Protein AF-A0A662UGG5-F1 (afdb_monomer_lite)

Foldseek 3Di:
DVLVVLLVLLVDLVCLVDLVSLLVSLVVCLPPLVSLLVSLLSQLVSCLVPVPLVSNLSSLVSSCVRRVLSSLVSLQVCCAPPDPSSNVSSLVSCVVNVCLLVSLLSCFVVVPDGDLVSLLSSLPPDAQVSLLVLLVSNVPDPDGQLSNLLSSLLSQLDPPYDLSSNQSNLVSVLVCVVVVSAALVSLVVSCVRKPKDWDFDDDPNHTDAIWIAIPNRTRDPHDRVSSVSNVVSCVVSVVDDD

Radius of gyration: 22.55 Å; chains: 1; bounding box: 62×26×70 Å

Secondary structure (DSSP, 8-state):
--HHHHHHHTSSGGGTT-HHHHHHHHHHHTT-HHHHHHHHHHHHHHHHHH--HHHHHHHHHHHHHH-HHHHHHHHHHHHHHS-HHHHHHHHHHHHHTT-HHHHHHHHHHTT----HHHHHHHHTT--HHHHHHHHHHHTT-SS--HHHHHHHHHHHHSSS--HHHHHHHHHHHHHHHHTTSS-HHHHHHHHHSS-EEEEEEEETTEEEEEEEEETTEEESS--HHHHHHHHHHHHHTTSS--

Structure (mmCIF, N/CA/C/O backbone):
data_AF-A0A662UGG5-F1
#
_entry.id   AF-A0A662UGG5-F1
#
loop_
_atom_site.group_PDB
_atom_site.id
_atom_site.type_symbol
_atom_site.label_atom_id
_atom_site.label_alt_id
_atom_site.label_comp_id
_atom_site.label_asym_id
_atom_site.label_entity_id
_atom_site.label_seq_id
_atom_site.pdbx_PDB_ins_code
_atom_site.Cartn_x
_atom_site.Cartn_y
_atom_site.Cartn_z
_atom_site.occupancy
_atom_site.B_iso_or_equiv
_atom_site.auth_seq_id
_atom_site.auth_comp_id
_atom_site.auth_asym_id
_atom_site.auth_atom_id
_atom_site.pdbx_PDB_model_num
ATOM 1 N N . MET A 1 1 ? 36.504 9.482 -24.172 1.00 34.81 1 MET A N 1
ATOM 2 C CA . MET A 1 1 ? 35.482 9.896 -25.166 1.00 34.81 1 MET A CA 1
ATOM 3 C C . MET A 1 1 ? 34.499 8.771 -25.568 1.00 34.81 1 MET A C 1
ATOM 5 O O . MET A 1 1 ? 33.686 8.990 -26.453 1.00 34.81 1 MET A O 1
ATOM 9 N N . LEU A 1 2 ? 34.493 7.604 -24.893 1.00 37.25 2 LEU A N 1
ATOM 10 C CA . LEU A 1 2 ? 33.540 6.500 -25.143 1.00 37.25 2 LEU A CA 1
ATOM 11 C C . LEU A 1 2 ? 32.211 6.604 -24.356 1.00 37.25 2 LEU A C 1
ATOM 13 O O . LEU A 1 2 ? 31.198 6.076 -24.805 1.00 37.25 2 LEU A O 1
ATOM 17 N N . ASN A 1 3 ? 32.174 7.344 -23.240 1.00 41.78 3 ASN A N 1
ATOM 18 C CA . ASN A 1 3 ? 30.971 7.460 -22.394 1.00 41.78 3 ASN A CA 1
ATOM 19 C C . ASN A 1 3 ? 29.868 8.361 -22.987 1.00 41.78 3 ASN A C 1
ATOM 21 O O . ASN A 1 3 ? 28.691 8.177 -22.695 1.00 41.78 3 ASN A O 1
ATOM 25 N N . LEU A 1 4 ? 30.216 9.304 -23.871 1.00 32.22 4 LEU A N 1
ATOM 26 C CA . LEU A 1 4 ? 29.254 10.241 -24.475 1.00 32.22 4 LEU A CA 1
ATOM 27 C C . LEU A 1 4 ? 28.448 9.638 -25.641 1.00 32.22 4 LEU A C 1
ATOM 29 O O . LEU A 1 4 ? 27.327 10.070 -25.898 1.00 32.22 4 LEU A O 1
ATOM 33 N N . PHE A 1 5 ? 28.983 8.623 -26.330 1.00 39.69 5 PHE A N 1
ATOM 34 C CA . PHE A 1 5 ? 28.268 7.925 -27.409 1.00 39.69 5 PHE A CA 1
ATOM 35 C C . PHE A 1 5 ? 27.359 6.800 -26.890 1.00 39.69 5 PHE A C 1
ATOM 37 O O . PHE A 1 5 ? 26.338 6.510 -27.511 1.00 39.69 5 PHE A O 1
ATOM 44 N N . MET A 1 6 ? 27.691 6.191 -25.746 1.00 45.47 6 MET A N 1
ATOM 45 C CA . MET A 1 6 ? 26.873 5.153 -25.102 1.00 45.47 6 MET A CA 1
ATOM 46 C C . MET A 1 6 ? 25.606 5.738 -24.455 1.00 45.47 6 MET A C 1
ATOM 48 O O . MET A 1 6 ? 24.532 5.165 -24.615 1.00 45.47 6 MET A O 1
ATOM 52 N N . SER A 1 7 ? 25.680 6.922 -23.827 1.00 48.59 7 SER A N 1
ATOM 53 C CA . SER A 1 7 ? 24.496 7.556 -23.219 1.00 48.59 7 SER A CA 1
ATOM 54 C C . SER A 1 7 ? 23.423 7.925 -24.252 1.00 48.59 7 SER A C 1
ATOM 56 O O . SER A 1 7 ? 22.236 7.743 -23.992 1.00 48.59 7 SER A O 1
ATOM 58 N N . ARG A 1 8 ? 23.815 8.344 -25.468 1.00 54.31 8 ARG A N 1
ATOM 59 C CA . ARG A 1 8 ? 22.879 8.584 -26.586 1.00 54.31 8 ARG A CA 1
ATOM 60 C C . ARG A 1 8 ? 22.190 7.305 -27.067 1.00 54.31 8 ARG A C 1
ATOM 62 O O . ARG A 1 8 ? 21.033 7.364 -27.474 1.00 54.31 8 ARG A O 1
ATOM 69 N N . LYS A 1 9 ? 22.862 6.149 -26.988 1.00 61.31 9 LYS A N 1
ATOM 70 C CA . LYS A 1 9 ? 22.275 4.857 -27.378 1.00 61.31 9 LYS A CA 1
ATOM 71 C C . LYS A 1 9 ? 21.169 4.406 -26.441 1.00 61.31 9 LYS A C 1
ATOM 73 O O . LYS A 1 9 ? 20.319 3.665 -26.903 1.00 61.31 9 LYS A O 1
ATOM 78 N N . CYS A 1 10 ? 21.141 4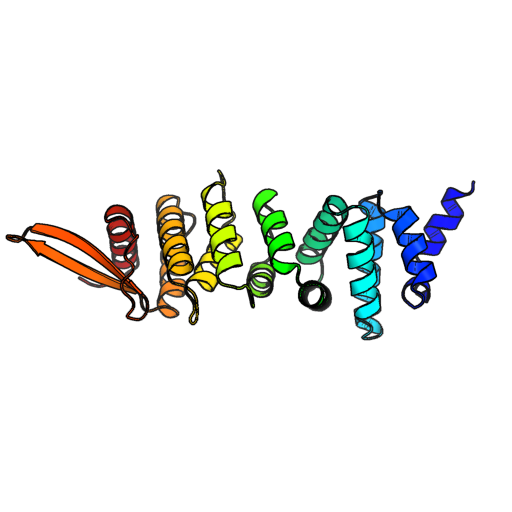.891 -25.196 1.00 69.62 10 CYS A N 1
ATOM 79 C CA . CYS A 1 10 ? 20.094 4.576 -24.220 1.00 69.62 10 CYS A CA 1
ATOM 80 C C . CYS A 1 10 ? 18.905 5.555 -24.225 1.00 69.62 10 CYS A C 1
ATOM 82 O O . CYS A 1 10 ? 18.066 5.573 -23.321 1.00 69.62 10 CYS A O 1
ATOM 84 N N . VAL A 1 11 ? 18.831 6.391 -25.267 1.00 66.88 11 VAL A N 1
ATOM 85 C CA . VAL A 1 11 ? 17.804 7.424 -25.458 1.00 66.88 11 VAL A CA 1
ATOM 86 C C . VAL A 1 11 ? 16.863 7.125 -26.628 1.00 66.88 11 VAL A C 1
ATOM 88 O O . VAL A 1 11 ? 15.768 7.681 -26.674 1.00 66.88 11 VAL A O 1
ATOM 91 N N . SER A 1 12 ? 17.254 6.249 -27.552 1.00 72.50 12 SER A N 1
ATOM 92 C CA . SER A 1 12 ? 16.487 5.958 -28.762 1.00 72.50 12 SER A CA 1
ATOM 93 C C . SER A 1 12 ? 15.312 5.000 -28.512 1.00 72.50 12 SER A C 1
ATOM 95 O O . SER A 1 12 ? 15.384 4.097 -27.685 1.00 72.50 12 SER A O 1
ATOM 97 N N . GLY A 1 13 ? 14.199 5.187 -29.227 1.00 66.62 13 GLY A N 1
ATOM 98 C CA . GLY A 1 13 ? 13.003 4.349 -29.066 1.00 66.62 13 GLY A CA 1
ATOM 99 C C . GLY A 1 13 ? 13.219 2.879 -29.454 1.00 66.62 13 GLY A C 1
ATOM 100 O O . GLY A 1 13 ? 12.574 2.003 -28.886 1.00 66.62 13 GLY A O 1
ATOM 101 N N . ASP A 1 14 ? 14.169 2.605 -30.354 1.00 77.88 14 ASP A N 1
ATOM 102 C CA . ASP A 1 14 ? 14.503 1.260 -30.852 1.00 77.88 14 ASP A CA 1
ATOM 103 C C . ASP A 1 14 ? 15.142 0.338 -29.797 1.00 77.88 14 ASP A C 1
ATOM 105 O O . ASP A 1 14 ? 15.232 -0.874 -30.000 1.00 77.88 14 ASP A O 1
ATOM 109 N N . ILE A 1 15 ? 15.572 0.886 -28.657 1.00 85.00 15 ILE A N 1
ATOM 110 C CA . ILE A 1 15 ? 16.057 0.094 -27.519 1.00 85.00 15 ILE A CA 1
ATOM 111 C C . ILE A 1 15 ? 14.927 -0.765 -26.963 1.00 85.00 15 ILE A C 1
ATOM 113 O O . ILE A 1 15 ? 15.135 -1.924 -26.630 1.00 85.00 15 ILE A O 1
ATOM 117 N N . PHE A 1 16 ? 13.723 -0.203 -26.845 1.00 84.94 16 PHE A N 1
ATOM 118 C CA . PHE A 1 16 ? 12.608 -0.881 -26.187 1.00 84.94 16 PHE A CA 1
ATOM 119 C C . PHE A 1 16 ? 11.993 -1.978 -27.061 1.00 84.94 16 PHE A C 1
ATOM 121 O O . PHE A 1 16 ? 11.246 -2.807 -26.548 1.00 84.94 16 PHE A O 1
ATOM 128 N N . SER A 1 17 ? 12.329 -2.021 -28.352 1.00 83.38 17 SER A N 1
ATOM 129 C CA . SER A 1 17 ? 11.971 -3.111 -29.266 1.00 83.38 17 SER A CA 1
ATOM 130 C C . SER A 1 17 ? 12.968 -4.277 -29.279 1.00 83.38 17 SER A C 1
ATOM 132 O O . SER A 1 17 ? 12.676 -5.298 -29.891 1.00 83.38 17 SER A O 1
ATOM 134 N N . ASP A 1 18 ? 14.129 -4.155 -28.626 1.00 87.56 18 ASP A N 1
ATOM 135 C CA . ASP A 1 18 ? 15.191 -5.170 -28.636 1.00 87.56 18 ASP A CA 1
ATOM 136 C C . ASP A 1 18 ? 15.719 -5.411 -27.214 1.00 87.56 18 ASP A C 1
ATOM 138 O O . ASP A 1 18 ? 16.402 -4.571 -26.624 1.00 87.56 18 ASP A O 1
ATOM 142 N N . LEU A 1 19 ? 15.434 -6.595 -26.664 1.00 84.06 19 LEU A N 1
ATOM 143 C CA . LEU A 1 19 ? 15.809 -6.952 -25.293 1.00 84.06 19 LEU A CA 1
ATOM 144 C C . LEU A 1 19 ? 17.326 -6.955 -25.060 1.00 84.06 19 LEU A C 1
ATOM 146 O O . LEU A 1 19 ? 17.771 -6.613 -23.964 1.00 84.06 19 LEU A O 1
ATOM 150 N N . ASN A 1 20 ? 18.135 -7.264 -26.077 1.00 86.44 20 ASN A N 1
ATOM 151 C CA . ASN A 1 20 ? 19.592 -7.234 -25.951 1.00 86.44 20 ASN A CA 1
ATOM 152 C C . ASN A 1 20 ? 20.106 -5.795 -25.852 1.00 86.44 20 ASN A C 1
ATOM 154 O O . ASN A 1 20 ? 21.018 -5.512 -25.068 1.00 86.44 20 ASN A O 1
ATOM 158 N N . LYS A 1 21 ? 19.522 -4.870 -26.627 1.00 89.12 21 LYS A N 1
ATOM 159 C CA . LYS A 1 21 ? 19.825 -3.434 -26.505 1.00 89.12 21 LYS A CA 1
ATOM 160 C C . LYS A 1 21 ? 19.363 -2.896 -25.156 1.00 89.12 21 LYS A C 1
ATOM 162 O O . LYS A 1 21 ? 20.130 -2.196 -24.494 1.00 89.12 21 LYS A O 1
ATOM 167 N N . LEU A 1 22 ? 18.149 -3.253 -24.737 1.00 89.25 22 LEU A N 1
ATOM 168 C CA . LEU A 1 22 ? 17.584 -2.846 -23.455 1.00 89.25 22 LEU A CA 1
ATOM 169 C C . LEU A 1 22 ? 18.450 -3.312 -22.286 1.00 89.25 22 LEU A C 1
ATOM 171 O O . LEU A 1 22 ? 18.814 -2.486 -21.452 1.00 89.25 22 LEU A O 1
ATOM 175 N N . SER A 1 23 ? 18.856 -4.586 -22.268 1.00 88.56 23 SER A N 1
ATOM 176 C CA . SER A 1 23 ? 19.745 -5.116 -21.230 1.00 88.56 23 SER A CA 1
ATOM 177 C C . SER A 1 23 ? 21.033 -4.305 -21.153 1.00 88.56 23 SER A C 1
ATOM 179 O O . SER A 1 23 ? 21.304 -3.735 -20.103 1.00 88.56 23 SER A O 1
ATOM 181 N N . LYS A 1 24 ? 21.771 -4.158 -22.266 1.00 89.94 24 LYS A N 1
ATOM 182 C CA . LYS A 1 24 ? 23.034 -3.391 -22.306 1.00 89.94 24 LYS A CA 1
ATOM 183 C C . LYS A 1 24 ? 22.867 -1.955 -21.812 1.00 89.94 24 LYS A C 1
ATOM 185 O O . LYS A 1 24 ? 23.756 -1.420 -21.154 1.00 89.94 24 LYS A O 1
ATOM 190 N N . CYS A 1 25 ? 21.734 -1.330 -22.119 1.00 89.31 25 CYS A N 1
ATOM 191 C CA . CYS A 1 25 ? 21.433 -0.004 -21.604 1.00 89.31 25 CYS A CA 1
ATOM 192 C C . CYS A 1 25 ? 21.219 0.008 -20.096 1.00 89.31 25 CYS A C 1
ATOM 194 O O . CYS A 1 25 ? 21.753 0.885 -19.425 1.00 89.31 25 CYS A O 1
ATOM 196 N N . ILE A 1 26 ? 20.512 -0.978 -19.552 1.00 90.31 26 ILE A N 1
ATOM 197 C CA . ILE A 1 26 ? 20.326 -1.120 -18.107 1.00 90.31 26 ILE A CA 1
ATOM 198 C C . ILE A 1 26 ? 21.652 -1.433 -17.409 1.00 90.31 26 ILE A C 1
ATOM 200 O O . ILE A 1 26 ? 21.926 -0.832 -16.377 1.00 90.31 26 ILE A O 1
ATOM 204 N N . ASP A 1 27 ? 22.512 -2.300 -17.964 1.00 89.44 27 ASP A N 1
ATOM 205 C CA . ASP A 1 27 ? 23.880 -2.506 -17.447 1.00 89.44 27 ASP A CA 1
ATOM 206 C C . ASP A 1 27 ? 24.604 -1.167 -17.256 1.00 89.44 27 ASP A C 1
ATOM 208 O O . ASP A 1 27 ? 25.184 -0.921 -16.200 1.00 89.44 27 ASP A O 1
ATOM 212 N N . TYR A 1 28 ? 24.497 -0.279 -18.247 1.00 87.06 28 TYR A N 1
ATOM 213 C CA . TYR A 1 28 ? 25.147 1.025 -18.231 1.00 87.06 28 TYR A CA 1
ATOM 214 C C . TYR A 1 28 ? 24.516 2.004 -17.226 1.00 87.06 28 TYR A C 1
ATOM 216 O O . TYR A 1 28 ? 25.240 2.638 -16.460 1.00 87.06 28 TYR A O 1
ATOM 224 N N . VAL A 1 29 ? 23.182 2.120 -17.195 1.00 89.50 29 VAL A N 1
ATOM 225 C CA . VAL A 1 29 ? 22.492 3.146 -16.384 1.00 89.50 29 VAL A CA 1
ATOM 226 C C . VAL A 1 29 ? 22.118 2.692 -14.973 1.00 89.50 29 VAL A C 1
ATOM 228 O O . VAL A 1 29 ? 21.754 3.531 -14.156 1.00 89.50 29 VAL A O 1
ATOM 231 N N . SER A 1 30 ? 22.196 1.395 -14.653 1.00 87.44 30 SER A N 1
ATOM 232 C CA . SER A 1 30 ? 21.660 0.825 -13.400 1.00 87.44 30 SER A CA 1
ATOM 233 C C . SER A 1 30 ? 22.188 1.496 -12.130 1.00 87.44 30 SER A C 1
ATOM 235 O O . SER A 1 30 ? 21.461 1.611 -11.146 1.00 87.44 30 SER A O 1
ATOM 237 N N . ARG A 1 31 ? 23.435 1.976 -12.145 1.00 85.19 31 ARG A N 1
ATOM 238 C CA . ARG A 1 31 ? 24.071 2.656 -11.003 1.00 85.19 31 ARG A CA 1
ATOM 239 C C . ARG A 1 31 ? 23.877 4.171 -10.991 1.00 85.19 31 ARG A C 1
ATOM 241 O O . ARG A 1 31 ? 24.314 4.820 -10.048 1.00 85.19 31 ARG A O 1
ATOM 248 N N . ASN A 1 32 ? 23.259 4.743 -12.021 1.00 89.88 32 ASN A N 1
ATOM 249 C CA . ASN A 1 32 ? 23.011 6.174 -12.133 1.00 89.88 32 ASN A CA 1
ATOM 250 C C . ASN A 1 32 ? 21.510 6.451 -11.930 1.00 89.88 32 ASN A C 1
ATOM 252 O O . ASN A 1 32 ? 20.731 6.262 -12.868 1.00 89.88 32 ASN A O 1
ATOM 256 N N . PRO A 1 33 ? 21.089 6.938 -10.745 1.00 92.00 33 PRO A N 1
ATOM 257 C CA . PRO A 1 33 ? 19.672 7.113 -10.421 1.00 92.00 33 PRO A CA 1
ATOM 258 C C . PRO A 1 33 ? 18.911 7.968 -11.435 1.00 92.00 33 PRO A C 1
ATOM 260 O O . PRO A 1 33 ? 17.792 7.642 -11.822 1.00 92.00 33 PRO A O 1
ATOM 263 N N . LYS A 1 34 ? 19.538 9.042 -11.929 1.00 92.31 34 LYS A N 1
ATOM 264 C CA . LYS A 1 34 ? 18.910 9.955 -12.889 1.00 92.31 34 LYS A CA 1
ATOM 265 C C . LYS A 1 34 ? 18.697 9.287 -14.244 1.00 92.31 34 LYS A C 1
ATOM 267 O O . LYS A 1 34 ? 17.650 9.463 -14.865 1.00 92.31 34 LYS A O 1
ATOM 272 N N . GLU A 1 35 ? 19.691 8.550 -14.725 1.00 91.25 35 GLU A N 1
ATOM 273 C CA . GLU A 1 35 ? 19.592 7.864 -16.015 1.00 91.25 35 GLU A CA 1
ATOM 274 C C . GLU A 1 35 ? 18.629 6.678 -15.948 1.00 91.25 35 GLU A C 1
ATOM 276 O O . GLU A 1 35 ? 17.842 6.494 -16.878 1.00 91.25 35 GLU A O 1
ATOM 281 N N . LEU A 1 36 ? 18.621 5.936 -14.837 1.00 92.06 36 LEU A N 1
ATOM 282 C CA . LEU A 1 36 ? 17.681 4.843 -14.610 1.00 92.06 36 LEU A CA 1
ATOM 283 C C . LEU A 1 36 ? 16.231 5.337 -14.543 1.00 92.06 36 LEU A C 1
ATOM 285 O O . LEU A 1 36 ? 15.375 4.818 -15.261 1.00 92.06 36 LEU A O 1
ATOM 289 N N . TYR A 1 37 ? 15.968 6.392 -13.767 1.00 94.25 37 TYR A N 1
ATOM 290 C CA . TYR A 1 37 ? 14.665 7.060 -13.728 1.00 94.25 37 TYR A CA 1
ATOM 291 C C . TYR A 1 37 ? 14.197 7.448 -15.139 1.00 94.25 37 TYR A C 1
ATOM 293 O O . TYR A 1 37 ? 13.072 7.144 -15.542 1.00 94.25 37 TYR A O 1
ATOM 301 N N . MET A 1 38 ? 15.078 8.061 -15.938 1.00 93.19 38 MET A N 1
ATOM 302 C CA . MET A 1 38 ? 14.749 8.464 -17.309 1.00 93.19 38 MET A CA 1
ATOM 303 C C . MET A 1 38 ? 14.498 7.269 -18.234 1.00 93.19 38 MET A C 1
ATOM 305 O O . MET A 1 38 ? 13.627 7.353 -19.102 1.00 93.19 38 MET A O 1
ATOM 309 N N . LEU A 1 39 ? 15.233 6.167 -18.068 1.00 92.81 39 LEU A N 1
ATOM 310 C CA . LEU A 1 39 ? 15.031 4.940 -18.836 1.00 92.81 39 LEU A CA 1
ATOM 311 C C . LEU A 1 39 ? 13.652 4.331 -18.545 1.00 92.81 39 LEU A C 1
ATOM 313 O O . LEU A 1 39 ? 12.901 4.072 -19.486 1.00 92.81 39 LEU A O 1
ATOM 317 N N . ILE A 1 40 ? 13.289 4.165 -17.268 1.00 94.00 40 ILE A N 1
ATOM 318 C CA . ILE A 1 40 ? 11.985 3.612 -16.863 1.00 94.00 40 ILE A CA 1
ATOM 319 C C . ILE A 1 40 ? 10.857 4.530 -17.342 1.00 94.00 40 ILE A C 1
ATOM 321 O O . ILE A 1 40 ? 9.895 4.066 -17.954 1.00 94.00 40 ILE A O 1
ATOM 325 N N . ARG A 1 41 ? 11.004 5.850 -17.178 1.00 94.88 41 ARG A N 1
ATOM 326 C CA . ARG A 1 41 ? 10.038 6.833 -17.684 1.00 94.88 41 ARG A CA 1
ATOM 327 C C . ARG A 1 41 ? 9.805 6.695 -19.191 1.00 94.88 41 ARG A C 1
ATOM 329 O O . ARG A 1 41 ? 8.666 6.724 -19.654 1.00 94.88 41 ARG A O 1
ATOM 336 N N . ARG A 1 42 ? 10.873 6.535 -19.976 1.00 92.81 42 ARG A N 1
ATOM 337 C CA . ARG A 1 42 ? 10.777 6.309 -21.428 1.00 92.81 42 ARG A CA 1
ATOM 338 C C . ARG A 1 42 ? 10.121 4.977 -21.760 1.00 92.81 42 ARG A C 1
ATOM 340 O O . ARG A 1 42 ? 9.321 4.943 -22.691 1.00 92.81 42 ARG A O 1
ATOM 347 N N . ALA A 1 43 ? 10.401 3.925 -20.995 1.00 93.00 43 ALA A N 1
ATOM 348 C CA . ALA A 1 43 ? 9.746 2.633 -21.159 1.00 93.00 43 ALA A CA 1
ATOM 349 C C . ALA A 1 43 ? 8.225 2.744 -20.946 1.00 93.00 43 ALA A C 1
ATOM 351 O O . ALA A 1 43 ? 7.464 2.187 -21.734 1.00 93.00 43 ALA A O 1
ATOM 352 N N . VAL A 1 44 ? 7.771 3.539 -19.965 1.00 94.94 44 VAL A N 1
ATOM 353 C CA . VAL A 1 44 ? 6.339 3.832 -19.756 1.00 94.94 44 VAL A CA 1
ATOM 354 C C . VAL A 1 44 ? 5.734 4.544 -20.970 1.00 94.94 44 VAL A C 1
ATOM 356 O O . VAL A 1 44 ? 4.694 4.123 -21.477 1.00 94.94 44 VAL A O 1
ATOM 359 N N . TYR A 1 45 ? 6.389 5.588 -21.491 1.00 92.88 45 TYR A N 1
ATOM 360 C CA . TYR A 1 45 ? 5.907 6.283 -22.693 1.00 92.88 45 TYR A CA 1
ATOM 361 C C . TYR A 1 45 ? 5.891 5.382 -23.932 1.00 92.88 45 TYR A C 1
ATOM 363 O O . TYR A 1 45 ? 4.963 5.455 -24.737 1.00 92.88 45 TYR A O 1
ATOM 371 N N . HIS A 1 46 ? 6.901 4.528 -24.090 1.00 91.12 46 HIS A N 1
ATOM 372 C CA . HIS A 1 46 ? 6.960 3.560 -25.177 1.00 91.12 46 HIS A CA 1
ATOM 373 C C . HIS A 1 46 ? 5.804 2.558 -25.082 1.00 91.12 46 HIS A C 1
ATOM 375 O O . HIS A 1 46 ? 5.083 2.370 -26.063 1.00 91.12 46 HIS A O 1
ATOM 381 N N . ALA A 1 47 ? 5.577 1.975 -23.900 1.00 93.06 47 ALA A N 1
ATOM 382 C CA . ALA A 1 47 ? 4.462 1.066 -23.648 1.00 93.06 47 ALA A CA 1
ATOM 383 C C . ALA A 1 47 ? 3.110 1.742 -23.921 1.00 93.06 47 ALA A C 1
ATOM 385 O O . ALA A 1 47 ? 2.248 1.143 -24.551 1.00 93.06 47 ALA A O 1
ATOM 386 N N . SER A 1 48 ? 2.948 3.016 -23.549 1.00 92.88 48 SER A N 1
ATOM 387 C CA . SER A 1 48 ? 1.733 3.784 -23.847 1.00 92.88 48 SER A CA 1
ATOM 388 C C . SER A 1 48 ? 1.464 3.955 -25.342 1.00 92.88 48 SER A C 1
ATOM 390 O O . SER A 1 48 ? 0.306 3.922 -25.745 1.00 92.88 48 SER A O 1
ATOM 392 N N . ARG A 1 49 ? 2.501 4.166 -26.162 1.00 91.12 49 ARG A N 1
ATOM 393 C CA . ARG A 1 49 ? 2.351 4.402 -27.611 1.00 91.12 49 ARG A CA 1
ATOM 394 C C . ARG A 1 49 ? 2.181 3.122 -28.418 1.00 91.12 49 ARG A C 1
ATOM 396 O O . ARG A 1 49 ? 1.543 3.143 -29.461 1.00 91.12 49 ARG A O 1
ATOM 403 N N . THR A 1 50 ? 2.804 2.040 -27.965 1.00 90.31 50 THR A N 1
ATOM 404 C CA . THR A 1 50 ? 2.898 0.775 -28.714 1.00 90.31 50 THR A CA 1
ATOM 405 C C . THR A 1 50 ? 2.024 -0.332 -28.137 1.00 90.31 50 THR A C 1
ATOM 407 O O . THR A 1 50 ? 1.942 -1.407 -28.721 1.00 90.31 50 THR A O 1
ATOM 410 N N . ASN A 1 51 ? 1.410 -0.100 -26.972 1.00 85.12 51 ASN A N 1
ATOM 411 C CA . ASN A 1 51 ? 0.737 -1.107 -26.148 1.00 85.12 51 ASN A CA 1
ATOM 412 C C . ASN A 1 51 ? 1.641 -2.293 -25.738 1.00 85.12 51 ASN A C 1
ATOM 414 O O . ASN A 1 51 ? 1.164 -3.316 -25.250 1.00 85.12 51 ASN A O 1
ATOM 418 N N . ASN A 1 52 ? 2.962 -2.166 -25.911 1.00 85.56 52 ASN A N 1
ATOM 419 C CA . ASN A 1 52 ? 3.926 -3.195 -25.547 1.00 85.56 52 ASN A CA 1
ATOM 420 C C . ASN A 1 52 ? 4.374 -3.022 -24.089 1.00 85.56 52 ASN A C 1
ATOM 422 O O . ASN A 1 52 ? 5.385 -2.374 -23.798 1.00 85.56 52 ASN A O 1
ATOM 426 N N . ILE A 1 53 ? 3.615 -3.610 -23.163 1.00 91.19 53 ILE A N 1
ATOM 427 C CA . ILE A 1 53 ? 3.941 -3.574 -21.731 1.00 91.19 53 ILE A CA 1
ATOM 428 C C . ILE A 1 53 ? 5.149 -4.449 -21.367 1.00 91.19 53 ILE A C 1
ATOM 430 O O . ILE A 1 53 ? 5.823 -4.171 -20.376 1.00 91.19 53 ILE A O 1
ATOM 434 N N . LEU A 1 54 ? 5.484 -5.451 -22.190 1.00 90.31 54 LEU A N 1
ATOM 435 C CA . LEU A 1 54 ? 6.615 -6.351 -21.943 1.00 90.31 54 LEU A CA 1
ATOM 436 C C . LEU A 1 54 ? 7.945 -5.595 -21.921 1.00 90.31 54 LEU A C 1
ATOM 438 O O . LEU A 1 54 ? 8.811 -5.905 -21.107 1.00 90.31 54 LEU A O 1
ATOM 442 N N . SER A 1 55 ? 8.120 -4.575 -22.764 1.00 87.31 55 SER A N 1
ATOM 443 C CA . SER A 1 55 ? 9.335 -3.747 -22.745 1.00 87.31 55 SER A CA 1
ATOM 444 C C . SER A 1 55 ? 9.504 -2.997 -21.422 1.00 87.31 55 SER A C 1
ATOM 446 O O . SER A 1 55 ? 10.619 -2.883 -20.917 1.00 87.31 55 SER A O 1
ATOM 448 N N . LEU A 1 56 ? 8.402 -2.517 -20.837 1.00 93.44 56 LEU A N 1
ATOM 449 C CA . LEU A 1 56 ? 8.403 -1.876 -19.522 1.00 93.44 56 LEU A CA 1
ATOM 450 C C . LEU A 1 56 ? 8.675 -2.891 -18.408 1.00 93.44 56 LEU A C 1
ATOM 452 O O . LEU A 1 56 ? 9.518 -2.631 -17.552 1.00 93.44 56 LEU A O 1
ATOM 456 N N . MET A 1 57 ? 8.024 -4.055 -18.448 1.00 93.00 57 MET A N 1
ATOM 457 C CA . MET A 1 57 ? 8.262 -5.130 -17.479 1.00 93.00 57 MET A CA 1
ATOM 458 C C . MET A 1 57 ? 9.724 -5.580 -17.483 1.00 93.00 57 MET A C 1
ATOM 460 O O . MET A 1 57 ? 10.325 -5.687 -16.422 1.00 93.00 57 MET A O 1
ATOM 464 N N . ASN A 1 58 ? 10.328 -5.766 -18.660 1.00 91.00 58 ASN A N 1
ATOM 465 C CA . ASN A 1 58 ? 11.744 -6.118 -18.775 1.00 91.00 58 ASN A CA 1
ATOM 466 C C . ASN A 1 58 ? 12.658 -4.990 -18.289 1.00 91.00 58 ASN A C 1
ATOM 468 O O . ASN A 1 58 ? 13.641 -5.256 -17.599 1.00 91.00 58 ASN A O 1
ATOM 472 N N . ALA A 1 59 ? 12.330 -3.732 -18.604 1.00 92.12 59 ALA A N 1
ATOM 473 C CA . ALA A 1 59 ? 13.100 -2.594 -18.118 1.00 92.12 59 ALA A CA 1
ATOM 474 C C . ALA A 1 59 ? 13.125 -2.552 -16.586 1.00 92.12 59 ALA A C 1
ATOM 476 O O . ALA A 1 59 ? 14.192 -2.393 -16.000 1.00 92.12 59 ALA A O 1
ATOM 477 N N . ILE A 1 60 ? 11.974 -2.747 -15.941 1.00 93.44 60 ILE A N 1
ATOM 478 C CA . ILE A 1 60 ? 11.872 -2.786 -14.480 1.00 93.44 60 ILE A CA 1
ATOM 479 C C . ILE A 1 60 ? 12.565 -4.037 -13.934 1.00 93.44 60 ILE A C 1
ATOM 481 O O . ILE A 1 60 ? 13.455 -3.906 -13.103 1.00 93.44 60 ILE A O 1
ATOM 485 N N . GLY A 1 61 ? 12.225 -5.227 -14.430 1.00 91.56 61 GLY A N 1
ATOM 486 C CA . GLY A 1 61 ? 12.729 -6.500 -13.911 1.00 91.56 61 GLY A CA 1
ATOM 487 C C . GLY A 1 61 ? 14.253 -6.604 -13.953 1.00 91.56 61 GLY A C 1
ATOM 488 O O . GLY A 1 61 ? 14.878 -6.885 -12.932 1.00 91.56 61 GLY A O 1
ATOM 489 N N . ILE A 1 62 ? 14.875 -6.280 -15.094 1.00 91.44 62 ILE A N 1
ATOM 490 C CA . ILE A 1 62 ? 16.343 -6.299 -15.226 1.00 91.44 62 ILE A CA 1
ATOM 491 C C . ILE A 1 62 ? 16.984 -5.254 -14.299 1.00 91.44 62 ILE A C 1
ATOM 493 O O . ILE A 1 62 ? 18.047 -5.501 -13.728 1.00 91.44 62 ILE A O 1
ATOM 497 N N . SER A 1 63 ? 16.353 -4.086 -14.144 1.00 92.88 63 SER A N 1
ATOM 498 C CA . SER A 1 63 ? 16.866 -3.026 -13.271 1.00 92.88 63 SER A CA 1
ATOM 499 C C . SER A 1 63 ? 16.790 -3.424 -11.799 1.00 92.88 63 SER A C 1
ATOM 501 O O . SER A 1 63 ? 17.785 -3.272 -11.092 1.00 92.88 63 SER A O 1
ATOM 503 N N . ILE A 1 64 ? 15.679 -4.030 -11.357 1.00 91.62 64 ILE A N 1
ATOM 504 C CA . ILE A 1 64 ? 15.521 -4.556 -9.993 1.00 91.62 64 ILE A CA 1
ATOM 505 C C . ILE A 1 64 ? 16.638 -5.555 -9.683 1.00 91.62 64 ILE A C 1
ATOM 507 O O . ILE A 1 64 ? 17.253 -5.454 -8.628 1.00 91.62 64 ILE A O 1
ATOM 511 N N . SER A 1 65 ? 16.965 -6.475 -10.598 1.00 89.75 65 SER A N 1
ATOM 512 C CA . SER A 1 65 ? 18.048 -7.448 -10.378 1.00 89.75 65 SER A CA 1
ATOM 513 C C . SER A 1 65 ? 19.439 -6.816 -10.233 1.00 89.75 65 SER A C 1
ATOM 515 O O . SER A 1 65 ? 20.328 -7.438 -9.657 1.00 89.75 65 SER A O 1
ATOM 517 N N . LYS A 1 66 ? 19.658 -5.604 -10.757 1.00 91.06 66 LYS A N 1
ATOM 518 C CA . LYS A 1 66 ? 20.973 -4.935 -10.766 1.00 91.06 66 LYS A CA 1
ATOM 519 C C . LYS A 1 66 ? 21.135 -3.878 -9.688 1.00 91.06 66 LYS A C 1
ATOM 521 O O . LYS A 1 66 ? 22.207 -3.760 -9.099 1.00 91.06 66 LYS A O 1
ATOM 526 N N . SER A 1 67 ? 20.103 -3.080 -9.469 1.00 92.19 67 SER A N 1
ATOM 527 C CA . SER A 1 67 ? 20.095 -1.987 -8.502 1.00 92.19 67 SER A CA 1
ATOM 528 C C . SER A 1 67 ? 18.703 -1.865 -7.872 1.00 92.19 67 SER A C 1
ATOM 530 O O . SER A 1 67 ? 17.954 -0.938 -8.197 1.00 92.19 67 SER A O 1
ATOM 532 N N . PRO A 1 68 ? 18.334 -2.791 -6.961 1.00 91.06 68 PRO A N 1
ATOM 533 C CA . PRO A 1 68 ? 16.977 -2.887 -6.425 1.00 91.06 68 PRO A CA 1
ATOM 534 C C . PRO A 1 68 ? 16.481 -1.571 -5.821 1.00 91.06 68 PRO A C 1
ATOM 536 O O . PRO A 1 68 ? 15.424 -1.079 -6.201 1.00 91.06 68 PRO A O 1
ATOM 539 N N . GLU A 1 69 ? 17.267 -0.963 -4.930 1.00 92.00 69 GLU A N 1
ATOM 540 C CA . GLU A 1 69 ? 16.877 0.266 -4.228 1.00 92.00 69 GLU A CA 1
ATOM 541 C C . GLU A 1 69 ? 16.751 1.464 -5.171 1.00 92.00 69 GLU A C 1
ATOM 543 O O . GLU A 1 69 ? 15.755 2.178 -5.127 1.00 92.00 69 GLU A O 1
ATOM 548 N N . VAL A 1 70 ? 17.713 1.646 -6.081 1.00 93.56 70 VAL A N 1
ATOM 549 C CA . VAL A 1 70 ? 17.691 2.739 -7.070 1.00 93.56 70 VAL A CA 1
ATOM 550 C C . VAL A 1 70 ? 16.510 2.582 -8.032 1.00 93.56 70 VAL A C 1
ATOM 552 O O . VAL A 1 70 ? 15.892 3.565 -8.450 1.00 93.56 70 VAL A O 1
ATOM 555 N N . THR A 1 71 ? 16.173 1.337 -8.373 1.00 94.00 71 THR A N 1
ATOM 556 C CA . THR A 1 71 ? 15.020 1.019 -9.215 1.00 94.00 71 THR A CA 1
ATOM 557 C C . THR A 1 71 ? 13.712 1.300 -8.485 1.00 94.00 71 THR A C 1
ATOM 559 O O . THR A 1 71 ? 12.856 1.980 -9.045 1.00 94.00 71 THR A O 1
ATOM 562 N N . MET A 1 72 ? 13.559 0.837 -7.239 1.00 93.88 72 MET A N 1
ATOM 563 C CA . MET A 1 72 ? 12.366 1.097 -6.421 1.00 93.88 72 MET A CA 1
ATOM 564 C C . MET A 1 72 ? 12.158 2.597 -6.190 1.00 93.88 72 MET A C 1
ATOM 566 O O . MET A 1 72 ? 11.054 3.093 -6.400 1.00 93.88 72 MET A O 1
ATOM 570 N N . ASP A 1 73 ? 13.223 3.333 -5.869 1.00 94.75 73 ASP A N 1
ATOM 571 C CA . ASP A 1 73 ? 13.215 4.795 -5.753 1.00 94.75 73 ASP A CA 1
ATOM 572 C C . ASP A 1 73 ? 12.706 5.468 -7.037 1.00 94.75 73 ASP A C 1
ATOM 574 O O . ASP A 1 73 ? 11.790 6.293 -7.005 1.00 94.75 73 ASP A O 1
ATOM 578 N N . SER A 1 74 ? 13.236 5.052 -8.189 1.00 95.19 74 SER A N 1
ATOM 579 C CA . SER A 1 74 ? 12.814 5.565 -9.495 1.00 95.19 74 SER A CA 1
ATOM 580 C C . SER A 1 74 ? 11.345 5.254 -9.793 1.00 95.19 74 SER A C 1
ATOM 582 O O . SER A 1 74 ? 10.618 6.115 -10.290 1.00 95.19 74 SER A O 1
ATOM 584 N N . VAL A 1 75 ? 10.892 4.035 -9.487 1.00 95.25 75 VAL A N 1
ATOM 585 C CA . VAL A 1 75 ? 9.504 3.601 -9.690 1.00 95.25 75 VAL A CA 1
ATOM 586 C C . VAL A 1 75 ? 8.547 4.412 -8.820 1.00 95.25 75 VAL A C 1
ATOM 588 O O . VAL A 1 75 ? 7.562 4.931 -9.342 1.00 95.25 75 VAL A O 1
ATOM 591 N N . VAL A 1 76 ? 8.836 4.581 -7.528 1.00 94.56 76 VAL A N 1
ATOM 592 C CA . VAL A 1 76 ? 7.975 5.340 -6.605 1.00 94.56 76 VAL A CA 1
ATOM 593 C C . VAL A 1 76 ? 7.898 6.815 -6.999 1.00 94.56 76 VAL A C 1
ATOM 595 O O . VAL A 1 76 ? 6.801 7.373 -7.045 1.00 94.56 76 VAL A O 1
ATOM 598 N N . LYS A 1 77 ? 9.020 7.434 -7.391 1.00 95.25 77 LYS A N 1
ATOM 599 C CA . LYS A 1 77 ? 9.021 8.808 -7.928 1.00 95.25 77 LYS A CA 1
ATOM 600 C C . LYS A 1 77 ? 8.135 8.937 -9.162 1.00 95.25 77 LYS A C 1
ATOM 602 O O . LYS A 1 77 ? 7.327 9.856 -9.246 1.00 95.25 77 LYS A O 1
ATOM 607 N N . LEU A 1 78 ? 8.216 7.985 -10.092 1.00 96.25 78 LEU A N 1
ATOM 608 C CA . LEU A 1 78 ? 7.361 7.981 -11.279 1.00 96.25 78 LEU A CA 1
ATOM 609 C C . LEU A 1 78 ? 5.884 7.753 -10.946 1.00 96.25 78 LEU A C 1
ATOM 611 O O . LEU A 1 78 ? 5.027 8.375 -11.572 1.00 96.25 78 LEU A O 1
ATOM 615 N N . LEU A 1 79 ? 5.566 6.912 -9.960 1.00 94.56 79 LEU A N 1
ATOM 616 C CA . LEU A 1 79 ? 4.190 6.749 -9.484 1.00 94.56 79 LEU A CA 1
ATOM 617 C C . LEU A 1 79 ? 3.619 8.062 -8.932 1.00 94.56 79 LEU A C 1
ATOM 619 O O . LEU A 1 79 ? 2.436 8.328 -9.126 1.00 94.56 79 LEU A O 1
ATOM 623 N N . ASN A 1 80 ? 4.448 8.895 -8.304 1.00 92.25 80 ASN A N 1
ATOM 624 C CA . ASN A 1 80 ? 4.030 10.198 -7.799 1.00 92.25 80 ASN A CA 1
ATOM 625 C C . ASN A 1 80 ? 3.891 11.244 -8.927 1.00 92.25 80 ASN A C 1
ATOM 627 O O . ASN A 1 80 ? 2.857 11.895 -9.072 1.00 92.25 80 ASN A O 1
ATOM 631 N N . GLU A 1 81 ? 4.909 11.362 -9.781 1.00 94.06 81 GLU A N 1
ATOM 632 C CA . GLU A 1 81 ? 5.059 12.472 -10.733 1.00 94.06 81 GLU A CA 1
ATOM 633 C C . GLU A 1 81 ? 4.313 12.283 -12.061 1.00 94.06 81 GLU A C 1
ATOM 635 O O . GLU A 1 81 ? 3.981 13.261 -12.737 1.00 94.06 81 GLU A O 1
ATOM 640 N N . LEU A 1 82 ? 4.076 11.040 -12.495 1.00 95.19 82 LEU A N 1
ATOM 641 C CA . LEU A 1 82 ? 3.463 10.801 -13.799 1.00 95.19 82 LEU A CA 1
ATOM 642 C C . LEU A 1 82 ? 1.969 11.165 -13.805 1.00 95.19 82 LEU A C 1
ATOM 644 O O . LEU A 1 82 ? 1.253 10.863 -12.845 1.00 95.19 82 LEU A O 1
ATOM 648 N N . PRO A 1 83 ? 1.456 11.709 -14.930 1.00 94.19 83 PRO A N 1
ATOM 649 C CA . PRO A 1 83 ? 0.021 11.829 -15.157 1.00 94.19 83 PRO A CA 1
ATOM 650 C C . PRO A 1 83 ? -0.683 10.475 -15.029 1.00 94.19 83 PRO A C 1
ATOM 652 O O . PRO A 1 83 ? -0.124 9.447 -15.426 1.00 94.19 83 PRO A O 1
ATOM 655 N N . LYS A 1 84 ? -1.938 10.491 -14.559 1.00 93.38 84 LYS A N 1
ATOM 656 C CA . LYS A 1 84 ? -2.748 9.294 -14.261 1.00 93.38 84 LYS A CA 1
ATOM 657 C C . LYS A 1 84 ? -2.675 8.212 -15.348 1.00 93.38 84 LYS A C 1
ATOM 659 O O . LYS A 1 84 ? -2.422 7.058 -15.033 1.00 93.38 84 LYS A O 1
ATOM 664 N N . THR A 1 85 ? -2.797 8.585 -16.623 1.00 92.50 85 THR A N 1
ATOM 665 C CA . THR A 1 85 ? -2.735 7.641 -17.754 1.00 92.50 85 THR A CA 1
ATOM 666 C C . THR A 1 85 ? -1.433 6.837 -17.800 1.00 92.50 85 THR A C 1
ATOM 668 O O . THR A 1 85 ? -1.455 5.627 -17.999 1.00 92.50 85 THR A O 1
ATOM 671 N N . TYR A 1 86 ? -0.285 7.488 -17.599 1.00 95.56 86 TYR A N 1
ATOM 672 C CA . TYR A 1 86 ? 1.024 6.824 -17.620 1.00 95.56 86 TYR A CA 1
ATOM 673 C C . TYR A 1 86 ? 1.303 6.083 -16.315 1.00 95.56 86 TYR A C 1
ATOM 675 O O . TYR A 1 86 ? 1.913 5.015 -16.317 1.00 95.56 86 TYR A O 1
ATOM 683 N N . ARG A 1 87 ? 0.818 6.635 -15.203 1.00 95.00 87 ARG A N 1
ATOM 684 C CA . ARG A 1 87 ? 0.877 6.006 -13.887 1.00 95.00 87 ARG A CA 1
ATOM 685 C C . ARG A 1 87 ? 0.147 4.663 -13.867 1.00 95.00 87 ARG A C 1
ATOM 687 O O . ARG A 1 87 ? 0.683 3.692 -13.346 1.00 95.00 87 ARG A O 1
ATOM 694 N N . ASP A 1 88 ? -1.021 4.582 -14.497 1.00 93.94 88 ASP A N 1
ATOM 695 C CA . ASP A 1 88 ? -1.806 3.348 -14.591 1.00 93.94 88 ASP A CA 1
ATOM 696 C C . ASP A 1 88 ? -1.085 2.258 -15.397 1.00 93.94 88 ASP A C 1
ATOM 698 O O . ASP A 1 88 ? -1.148 1.082 -15.042 1.00 93.94 88 ASP A O 1
ATOM 702 N N . ILE A 1 89 ? -0.329 2.639 -16.430 1.00 94.69 89 ILE A N 1
ATOM 703 C CA . ILE A 1 89 ? 0.522 1.711 -17.191 1.00 94.69 89 ILE A CA 1
ATOM 704 C C . ILE A 1 89 ? 1.657 1.171 -16.313 1.00 94.69 89 ILE A C 1
ATOM 706 O O . ILE A 1 89 ? 1.939 -0.027 -16.342 1.00 94.69 89 ILE A O 1
ATOM 710 N N . LEU A 1 90 ? 2.292 2.038 -15.519 1.00 94.81 90 LEU A N 1
ATOM 711 C CA . LEU A 1 90 ? 3.344 1.636 -14.585 1.00 94.81 90 LEU A CA 1
ATOM 712 C C . LEU A 1 90 ? 2.806 0.689 -13.502 1.00 94.81 90 LEU A C 1
ATOM 714 O O . LEU A 1 90 ? 3.410 -0.351 -13.256 1.00 94.81 90 LEU A O 1
ATOM 718 N N . LEU A 1 91 ? 1.646 0.997 -12.918 1.00 93.56 91 LEU A N 1
ATOM 719 C CA . LEU A 1 91 ? 0.977 0.134 -11.938 1.00 93.56 91 LEU A CA 1
ATOM 720 C C . LEU A 1 91 ? 0.615 -1.234 -12.517 1.00 93.56 91 LEU A C 1
ATOM 722 O O . LEU A 1 91 ? 0.854 -2.249 -11.869 1.00 93.56 91 LEU A O 1
ATOM 726 N N . ARG A 1 92 ? 0.121 -1.279 -13.758 1.00 91.94 92 ARG A N 1
ATOM 727 C CA . ARG A 1 92 ? -0.160 -2.545 -14.444 1.00 91.94 92 ARG A CA 1
ATOM 728 C C . ARG A 1 92 ? 1.107 -3.376 -14.660 1.00 91.94 92 ARG A C 1
ATOM 730 O O . ARG A 1 92 ? 1.072 -4.591 -14.511 1.00 91.94 92 ARG A O 1
ATOM 737 N N . ALA A 1 93 ? 2.231 -2.746 -15.001 1.00 92.19 93 ALA A N 1
ATOM 738 C CA . ALA A 1 93 ? 3.496 -3.465 -15.152 1.00 92.19 93 ALA A CA 1
ATOM 739 C C . ALA A 1 93 ? 4.004 -4.020 -13.813 1.00 92.19 93 ALA A C 1
ATOM 741 O O . ALA A 1 93 ? 4.467 -5.154 -13.766 1.00 92.19 93 ALA A O 1
ATOM 742 N N . ILE A 1 94 ? 3.880 -3.247 -12.732 1.00 90.69 94 ILE A N 1
ATOM 743 C CA . ILE A 1 94 ? 4.204 -3.674 -11.362 1.00 90.69 94 ILE A CA 1
ATOM 744 C C . ILE A 1 94 ? 3.366 -4.885 -10.947 1.00 90.69 94 ILE A C 1
ATOM 746 O O . ILE A 1 94 ? 3.895 -5.852 -10.407 1.00 90.69 94 ILE A O 1
ATOM 750 N N . GLU A 1 95 ? 2.060 -4.830 -11.202 1.00 88.38 95 GLU A N 1
ATOM 751 C CA . GLU A 1 95 ? 1.126 -5.904 -10.878 1.00 88.38 95 GLU A CA 1
ATOM 752 C C . GLU A 1 95 ? 1.518 -7.224 -11.547 1.00 88.38 95 GLU A C 1
ATOM 754 O O . GLU A 1 95 ? 1.566 -8.259 -10.888 1.00 88.38 95 GLU A O 1
ATOM 759 N N . LEU A 1 96 ? 1.894 -7.172 -12.826 1.00 86.38 96 LEU A N 1
ATOM 760 C CA . LEU A 1 96 ? 2.322 -8.345 -13.591 1.00 86.38 96 LEU A CA 1
ATOM 761 C C . LEU A 1 96 ? 3.686 -8.912 -13.157 1.00 86.38 96 LEU A C 1
ATOM 763 O O . LEU A 1 96 ? 4.040 -10.010 -13.578 1.00 86.38 96 LEU A O 1
ATOM 767 N N . LEU A 1 97 ? 4.454 -8.186 -12.339 1.00 79.81 97 LEU A N 1
ATOM 768 C CA . LEU A 1 97 ? 5.735 -8.643 -11.791 1.00 79.81 97 LEU A CA 1
ATOM 769 C C . LEU A 1 97 ? 5.593 -9.312 -10.405 1.00 79.81 97 LEU A C 1
ATOM 771 O O . LEU A 1 97 ? 6.577 -9.841 -9.902 1.00 79.81 97 LEU A O 1
ATOM 775 N N . VAL A 1 98 ? 4.389 -9.337 -9.807 1.00 61.00 98 VAL A N 1
ATOM 776 C CA . VAL A 1 98 ? 4.060 -9.950 -8.491 1.00 61.00 98 VAL A CA 1
ATOM 777 C C . VAL A 1 98 ? 4.748 -9.280 -7.279 1.00 61.00 98 VAL A C 1
ATOM 779 O O . VAL A 1 98 ? 4.705 -9.775 -6.159 1.00 61.00 98 VAL A O 1
ATOM 782 N N . GLU A 1 99 ? 5.315 -8.078 -7.427 1.00 79.00 99 GLU A N 1
ATOM 783 C CA . GLU A 1 99 ? 6.068 -7.413 -6.343 1.00 79.00 99 GLU A CA 1
ATOM 784 C C . GLU A 1 99 ? 5.350 -6.212 -5.689 1.00 79.00 99 GLU A C 1
ATOM 786 O O . GLU A 1 99 ? 6.007 -5.304 -5.174 1.00 79.00 99 GLU A O 1
ATOM 791 N N . LYS A 1 100 ? 4.005 -6.188 -5.654 1.00 87.69 100 LYS A N 1
ATOM 792 C CA . LYS A 1 100 ? 3.238 -5.067 -5.058 1.00 87.69 100 LYS A CA 1
ATOM 793 C C . LYS A 1 100 ? 3.645 -4.789 -3.603 1.00 87.69 100 LYS A C 1
ATOM 795 O O . LYS A 1 100 ? 3.932 -3.639 -3.267 1.00 87.69 100 LYS A O 1
ATOM 800 N N . ARG A 1 101 ? 3.761 -5.831 -2.761 1.00 88.19 101 ARG A N 1
ATOM 801 C CA . ARG A 1 101 ? 4.174 -5.676 -1.353 1.00 88.19 101 ARG A CA 1
ATOM 802 C C . ARG A 1 101 ? 5.540 -5.012 -1.220 1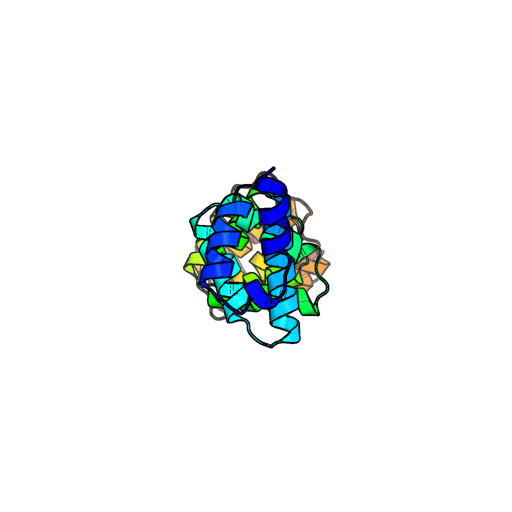.00 88.19 101 ARG A C 1
ATOM 804 O O . ARG A 1 101 ? 5.679 -4.125 -0.393 1.00 88.19 101 ARG A O 1
ATOM 811 N N . LYS A 1 102 ? 6.535 -5.383 -2.034 1.00 89.31 102 LYS A N 1
ATOM 812 C CA . LYS A 1 102 ? 7.882 -4.790 -1.938 1.00 89.31 102 LYS A CA 1
ATOM 813 C C . LYS A 1 102 ? 7.862 -3.285 -2.197 1.00 89.31 102 LYS A C 1
ATOM 815 O O . LYS A 1 102 ? 8.569 -2.541 -1.525 1.00 89.31 102 LYS A O 1
ATOM 820 N N . ILE A 1 103 ? 7.033 -2.834 -3.138 1.00 91.31 103 ILE A N 1
ATOM 821 C CA . ILE A 1 103 ? 6.874 -1.404 -3.421 1.00 91.31 103 ILE A CA 1
ATOM 822 C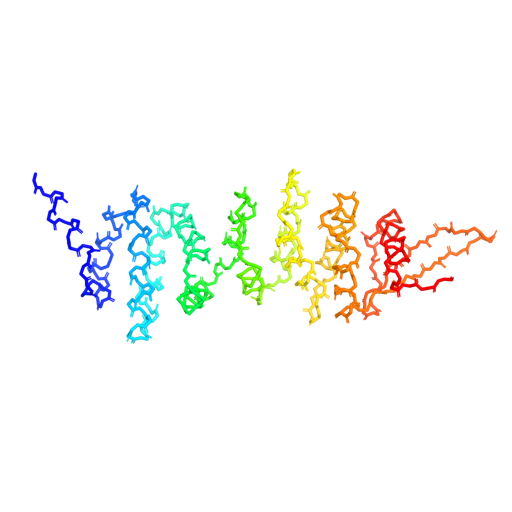 C . ILE A 1 103 ? 6.191 -0.698 -2.253 1.00 91.31 103 ILE A C 1
ATOM 824 O O . ILE A 1 103 ? 6.646 0.371 -1.857 1.00 91.31 103 ILE A O 1
ATOM 828 N N . ILE A 1 104 ? 5.151 -1.296 -1.667 1.00 92.81 104 ILE A N 1
ATOM 829 C CA . ILE A 1 104 ? 4.502 -0.734 -0.475 1.00 92.81 104 ILE A CA 1
ATOM 830 C C . ILE A 1 104 ? 5.491 -0.689 0.694 1.00 92.81 104 ILE A C 1
ATOM 832 O O . ILE A 1 104 ? 5.651 0.368 1.292 1.00 92.81 104 ILE A O 1
ATOM 836 N N . ASP A 1 105 ? 6.211 -1.778 0.976 1.00 91.88 105 ASP A N 1
ATOM 837 C CA . ASP A 1 105 ? 7.244 -1.839 2.017 1.00 91.88 105 ASP A CA 1
ATOM 838 C C . ASP A 1 105 ? 8.275 -0.717 1.824 1.00 91.88 105 ASP A C 1
ATOM 840 O O . ASP A 1 105 ? 8.652 -0.043 2.784 1.00 91.88 105 ASP A O 1
ATOM 844 N N . PHE A 1 106 ? 8.708 -0.480 0.581 1.00 92.12 106 PHE A N 1
ATOM 845 C CA . PHE A 1 106 ? 9.647 0.588 0.247 1.00 92.12 106 PHE A CA 1
ATOM 846 C C . PHE A 1 106 ? 9.044 1.985 0.454 1.00 92.12 106 PHE A C 1
ATOM 848 O O . PHE A 1 106 ? 9.706 2.844 1.037 1.00 92.12 106 PHE A O 1
ATOM 855 N N . ILE A 1 107 ? 7.797 2.217 0.029 1.00 92.56 107 ILE A N 1
ATOM 856 C CA . ILE A 1 107 ? 7.067 3.476 0.260 1.00 92.56 107 ILE A CA 1
ATOM 857 C C . ILE A 1 107 ? 6.966 3.762 1.760 1.00 92.56 107 ILE A C 1
ATOM 859 O O . ILE A 1 107 ? 7.311 4.854 2.206 1.00 92.56 107 ILE A O 1
ATOM 863 N N . VAL A 1 108 ? 6.538 2.763 2.532 1.00 92.00 108 VAL A N 1
ATOM 864 C CA . VAL A 1 108 ? 6.285 2.849 3.974 1.00 92.00 108 VAL A CA 1
ATOM 865 C C . VAL A 1 108 ? 7.580 3.114 4.740 1.00 92.00 108 VAL A C 1
ATOM 867 O O . VAL A 1 108 ? 7.652 4.071 5.506 1.00 92.00 108 VAL A O 1
ATOM 870 N N . ARG A 1 109 ? 8.639 2.332 4.495 1.00 90.50 109 ARG A N 1
ATOM 871 C CA . ARG A 1 109 ? 9.932 2.480 5.194 1.00 90.50 109 ARG A CA 1
ATOM 872 C C . ARG A 1 109 ? 10.624 3.811 4.926 1.00 90.50 109 ARG A C 1
ATOM 874 O O . ARG A 1 109 ? 11.322 4.309 5.801 1.00 90.50 109 ARG A O 1
ATOM 881 N N . ASN A 1 110 ? 10.445 4.364 3.731 1.00 89.62 110 ASN A N 1
ATOM 882 C CA . ASN A 1 110 ? 11.054 5.635 3.340 1.00 89.62 110 ASN A CA 1
ATOM 883 C C . ASN A 1 110 ? 10.102 6.830 3.510 1.00 89.62 110 ASN A C 1
ATOM 885 O O . ASN A 1 110 ? 10.459 7.942 3.132 1.00 89.62 110 ASN A O 1
ATOM 889 N N . ASN A 1 111 ? 8.907 6.610 4.074 1.00 87.00 111 ASN A N 1
ATOM 890 C CA . ASN A 1 111 ? 7.879 7.628 4.288 1.00 87.00 111 ASN A CA 1
ATOM 891 C C . ASN A 1 111 ? 7.565 8.454 3.023 1.00 87.00 111 ASN A C 1
ATOM 893 O O . ASN A 1 111 ? 7.469 9.682 3.063 1.00 87.00 111 ASN A O 1
ATOM 897 N N . TYR A 1 112 ? 7.438 7.774 1.881 1.00 88.75 112 TYR A N 1
ATOM 898 C CA . TYR A 1 112 ? 7.064 8.416 0.626 1.00 88.75 112 TYR A CA 1
ATOM 899 C C . TYR A 1 112 ? 5.613 8.899 0.671 1.00 88.75 112 TYR A C 1
ATOM 901 O O . TYR A 1 112 ? 4.701 8.132 0.985 1.00 88.75 112 TYR A O 1
ATOM 909 N N . ASP A 1 113 ? 5.400 10.155 0.281 1.00 86.06 113 ASP A N 1
ATOM 910 C CA . ASP A 1 113 ? 4.063 10.681 0.026 1.00 86.06 113 ASP A CA 1
ATOM 911 C C . ASP A 1 113 ? 3.661 10.362 -1.416 1.00 86.06 113 ASP A C 1
ATOM 913 O O . ASP A 1 113 ? 4.259 10.855 -2.377 1.00 86.06 113 ASP A O 1
ATOM 917 N N . VAL A 1 114 ? 2.687 9.469 -1.561 1.00 88.38 114 VAL A N 1
ATOM 918 C CA . VAL A 1 114 ? 2.161 9.013 -2.849 1.00 88.38 114 VAL A CA 1
ATOM 919 C C . VAL A 1 114 ? 0.647 9.217 -2.884 1.00 88.38 114 VAL A C 1
ATOM 921 O O . VAL A 1 114 ? -0.013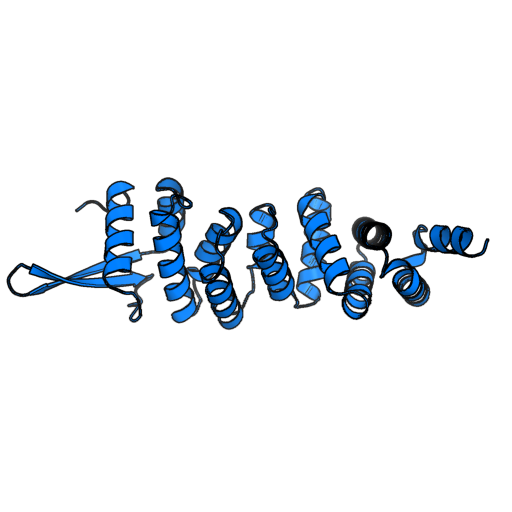 9.103 -1.847 1.00 88.38 114 VAL A O 1
ATOM 924 N N . PRO A 1 115 ? 0.058 9.470 -4.067 1.00 89.19 115 PRO A N 1
ATOM 925 C CA . PRO A 1 115 ? -1.381 9.670 -4.185 1.00 89.19 115 PRO A CA 1
ATOM 926 C C . PRO A 1 115 ? -2.170 8.475 -3.635 1.00 89.19 115 PRO A C 1
ATOM 928 O O . PRO A 1 115 ? -1.795 7.321 -3.861 1.00 89.19 115 PRO A O 1
ATOM 931 N N . LYS A 1 116 ? -3.290 8.739 -2.953 1.00 85.06 116 LYS A N 1
ATOM 932 C CA . LYS A 1 116 ? -4.119 7.697 -2.320 1.00 85.06 116 LYS A CA 1
ATOM 933 C C . LYS A 1 116 ? -4.513 6.598 -3.308 1.00 85.06 116 LYS A C 1
ATOM 935 O O . LYS A 1 116 ? -4.419 5.421 -2.975 1.00 85.06 116 LYS A O 1
ATOM 940 N N . GLU A 1 117 ? -4.865 6.963 -4.542 1.00 89.12 117 GLU A N 1
ATOM 941 C CA . GLU A 1 117 ? -5.254 5.998 -5.575 1.00 89.12 117 GLU A CA 1
ATOM 942 C C . GLU A 1 117 ? -4.126 5.028 -5.969 1.00 89.12 117 GLU A C 1
ATOM 944 O O . GLU A 1 117 ? -4.395 3.922 -6.435 1.00 89.12 117 GLU A O 1
ATOM 949 N N . VAL A 1 118 ? -2.859 5.419 -5.788 1.00 92.38 118 VAL A N 1
ATOM 950 C CA . VAL A 1 118 ? -1.701 4.542 -6.016 1.00 92.38 118 VAL A CA 1
ATOM 951 C C . VAL A 1 118 ? -1.643 3.482 -4.932 1.00 92.38 118 VAL A C 1
ATOM 953 O O . VAL A 1 118 ? -1.519 2.300 -5.243 1.00 92.38 118 VAL A O 1
ATOM 956 N N . LEU A 1 119 ? -1.763 3.898 -3.670 1.00 92.38 119 LEU A N 1
ATOM 957 C CA . LEU A 1 119 ? -1.747 2.990 -2.525 1.00 92.38 119 LEU A CA 1
ATOM 958 C C . LEU A 1 119 ? -2.909 2.004 -2.586 1.00 92.38 119 LEU A C 1
ATOM 960 O O . LEU A 1 119 ? -2.691 0.810 -2.416 1.00 92.38 119 LEU A O 1
ATOM 964 N N . GLU A 1 120 ? -4.114 2.477 -2.906 1.00 89.81 120 GLU A N 1
ATOM 965 C CA . GLU A 1 120 ? -5.290 1.617 -3.071 1.00 89.81 120 GLU A CA 1
ATOM 966 C C . GLU A 1 120 ? -5.062 0.543 -4.143 1.00 89.81 120 GLU A C 1
ATOM 968 O O . GLU A 1 120 ? -5.301 -0.634 -3.885 1.00 89.81 120 GLU A O 1
ATOM 973 N N . LYS A 1 121 ? -4.524 0.913 -5.314 1.00 91.25 121 LYS A N 1
ATOM 974 C CA . LYS A 1 121 ? -4.213 -0.042 -6.394 1.00 91.25 121 LYS A CA 1
ATOM 975 C C . LYS A 1 121 ? -3.093 -1.022 -6.045 1.00 91.25 121 LYS A C 1
ATOM 977 O O . LYS A 1 121 ? -3.121 -2.169 -6.490 1.00 91.25 121 LYS A O 1
ATOM 982 N N . LEU A 1 122 ? -2.089 -0.580 -5.288 1.00 92.06 122 LEU A N 1
ATOM 983 C CA . LEU A 1 122 ? -1.012 -1.455 -4.824 1.00 92.06 122 LEU A CA 1
ATOM 984 C C . LEU A 1 122 ? -1.507 -2.440 -3.758 1.00 92.06 122 LEU A C 1
ATOM 986 O O . LEU A 1 122 ? -1.041 -3.575 -3.723 1.00 92.06 122 LEU A O 1
ATOM 990 N N . MET A 1 123 ? -2.439 -2.020 -2.902 1.00 90.88 123 MET A N 1
ATOM 991 C CA . MET A 1 123 ? -3.033 -2.871 -1.868 1.00 90.88 123 MET A CA 1
ATOM 992 C C . MET A 1 123 ? -4.099 -3.829 -2.410 1.00 90.88 123 MET A C 1
ATOM 994 O O . MET A 1 123 ? -4.419 -4.837 -1.770 1.00 90.88 123 MET A O 1
ATOM 998 N N . ASP A 1 124 ? -4.651 -3.529 -3.583 1.00 88.81 124 ASP A N 1
ATOM 999 C CA . ASP A 1 124 ? -5.590 -4.408 -4.262 1.00 88.81 124 ASP A CA 1
ATOM 1000 C C . ASP A 1 124 ? -4.923 -5.719 -4.705 1.00 88.81 124 ASP A C 1
ATOM 1002 O O . ASP A 1 124 ? -3.810 -5.742 -5.245 1.00 88.81 124 ASP A O 1
ATOM 1006 N N . GLY A 1 125 ? -5.610 -6.831 -4.453 1.00 85.38 125 GLY A N 1
ATOM 1007 C CA . GLY A 1 125 ? -5.097 -8.179 -4.700 1.00 85.38 125 GLY A CA 1
ATOM 1008 C C . GLY A 1 125 ? -4.027 -8.676 -3.719 1.00 85.38 125 GLY A C 1
ATOM 1009 O O . GLY A 1 125 ? -3.566 -9.798 -3.890 1.00 85.38 125 GLY A O 1
ATOM 1010 N N . LEU A 1 126 ? -3.640 -7.900 -2.694 1.00 88.69 126 LEU A N 1
ATOM 1011 C CA . LEU A 1 126 ? -2.774 -8.418 -1.626 1.00 88.69 126 LEU A CA 1
ATOM 1012 C C . LEU A 1 126 ? -3.458 -9.548 -0.858 1.00 88.69 126 LEU A C 1
ATOM 1014 O O . LEU A 1 126 ? -4.654 -9.458 -0.551 1.00 88.69 126 LEU A O 1
ATOM 1018 N N . GLU A 1 127 ? -2.677 -10.564 -0.507 1.00 89.69 127 GLU A N 1
ATOM 1019 C CA . GLU A 1 127 ? -3.132 -11.687 0.303 1.00 89.69 127 GLU A CA 1
ATOM 1020 C C . GLU A 1 127 ? -3.130 -11.334 1.794 1.00 89.69 127 GLU A C 1
ATOM 1022 O O . GLU A 1 127 ? -2.512 -10.363 2.237 1.00 89.69 127 GLU A O 1
ATOM 1027 N N . CYS A 1 128 ? -3.803 -12.159 2.599 1.00 90.62 128 CYS A N 1
ATOM 1028 C CA . CYS A 1 128 ? -3.844 -11.996 4.052 1.00 90.62 128 CYS A CA 1
ATOM 1029 C C . CYS A 1 128 ? -2.443 -11.826 4.668 1.00 90.62 128 CYS A C 1
ATOM 1031 O O . CYS A 1 128 ? -2.230 -10.921 5.475 1.00 90.62 128 CYS A O 1
ATOM 1033 N N . ILE A 1 129 ? -1.478 -12.662 4.265 1.00 91.50 129 ILE A N 1
ATOM 1034 C CA . ILE A 1 129 ? -0.122 -12.621 4.820 1.00 91.50 129 ILE A CA 1
ATOM 1035 C C . ILE A 1 129 ? 0.581 -11.293 4.520 1.00 91.50 129 ILE A C 1
ATOM 1037 O O . ILE A 1 129 ? 1.276 -10.759 5.383 1.00 91.50 129 ILE A O 1
ATOM 1041 N N . ASP A 1 130 ? 0.355 -10.714 3.338 1.00 92.00 130 ASP A N 1
ATOM 1042 C CA . ASP A 1 130 ? 0.923 -9.417 2.979 1.00 92.00 130 ASP A CA 1
ATOM 1043 C C . ASP A 1 130 ? 0.336 -8.302 3.849 1.00 92.00 130 ASP A C 1
ATOM 1045 O O . ASP A 1 130 ? 1.076 -7.446 4.331 1.00 92.00 130 ASP A O 1
ATOM 1049 N N . ILE A 1 131 ? -0.979 -8.333 4.098 1.00 93.31 131 ILE A N 1
ATOM 1050 C CA . ILE A 1 131 ? -1.661 -7.378 4.983 1.00 93.31 131 ILE A CA 1
ATOM 1051 C C . ILE A 1 131 ? -1.130 -7.490 6.411 1.00 93.31 131 ILE A C 1
ATOM 1053 O O . ILE A 1 131 ? -0.797 -6.479 7.021 1.00 93.31 131 ILE A O 1
ATOM 1057 N N . ILE A 1 132 ? -0.986 -8.707 6.929 1.00 93.38 132 ILE A N 1
ATOM 1058 C CA . ILE A 1 132 ? -0.422 -8.956 8.258 1.00 93.38 132 ILE A CA 1
ATOM 1059 C C . ILE A 1 132 ? 0.976 -8.335 8.387 1.00 93.38 132 ILE A C 1
ATOM 1061 O O . ILE A 1 132 ? 1.226 -7.547 9.303 1.00 93.38 132 ILE A O 1
ATOM 1065 N N . VAL A 1 133 ? 1.871 -8.645 7.446 1.00 93.44 133 VAL A N 1
ATOM 1066 C CA . VAL A 1 133 ? 3.254 -8.145 7.451 1.00 93.44 133 VAL A CA 1
ATOM 1067 C C . VAL A 1 133 ? 3.296 -6.621 7.326 1.00 93.44 133 VAL A C 1
ATOM 1069 O O . VAL A 1 133 ? 4.083 -5.970 8.016 1.00 93.44 133 VAL A O 1
ATOM 1072 N N . LEU A 1 134 ? 2.437 -6.034 6.489 1.00 93.44 134 LEU A N 1
ATOM 1073 C CA . LEU A 1 134 ? 2.327 -4.583 6.344 1.00 93.44 134 LEU A CA 1
ATOM 1074 C C . LEU A 1 134 ? 1.826 -3.908 7.624 1.00 93.44 134 LEU A C 1
ATOM 1076 O O . LEU A 1 134 ? 2.369 -2.874 8.005 1.00 93.44 134 LEU A O 1
ATOM 1080 N N . GLY A 1 135 ? 0.848 -4.488 8.320 1.00 93.75 135 GLY A N 1
ATOM 1081 C CA . GLY A 1 135 ? 0.376 -3.969 9.606 1.00 93.75 135 GLY A CA 1
ATOM 1082 C C . GLY A 1 135 ? 1.475 -3.963 10.669 1.00 93.75 135 GLY A C 1
ATOM 1083 O O . GLY A 1 135 ? 1.677 -2.964 11.367 1.00 93.75 135 GLY A O 1
ATOM 1084 N N . ASP A 1 136 ? 2.253 -5.045 10.740 1.00 92.81 136 ASP A N 1
ATOM 1085 C CA . ASP A 1 136 ? 3.400 -5.156 11.651 1.00 92.81 136 ASP A CA 1
ATOM 1086 C C . ASP A 1 136 ? 4.519 -4.166 11.303 1.00 92.81 136 ASP A C 1
ATOM 1088 O O . ASP A 1 136 ? 5.232 -3.696 12.190 1.00 92.81 136 ASP A O 1
ATOM 1092 N N . LEU A 1 137 ? 4.693 -3.841 10.020 1.00 93.19 137 LEU A N 1
ATOM 1093 C CA . LEU A 1 137 ? 5.629 -2.811 9.578 1.00 93.19 137 LEU A CA 1
ATOM 1094 C C . LEU A 1 137 ? 5.145 -1.413 9.979 1.00 93.19 137 LEU A C 1
ATOM 1096 O O . LEU A 1 137 ? 5.909 -0.654 10.573 1.00 93.19 137 LEU A O 1
ATOM 1100 N N . ILE A 1 138 ? 3.890 -1.082 9.667 1.00 92.69 138 ILE A N 1
ATOM 1101 C CA . ILE A 1 138 ? 3.294 0.237 9.917 1.00 92.69 138 ILE A CA 1
ATOM 1102 C C . ILE A 1 138 ? 3.298 0.555 11.416 1.00 92.69 138 ILE A C 1
ATOM 1104 O O . ILE A 1 138 ? 3.727 1.637 11.801 1.00 92.69 138 ILE A O 1
ATOM 1108 N N . SER A 1 139 ? 2.900 -0.396 12.266 1.00 89.81 139 SER A N 1
ATOM 1109 C CA . SER A 1 139 ? 2.838 -0.215 13.729 1.00 89.81 139 SER A CA 1
ATOM 1110 C C . SER A 1 139 ? 4.183 0.096 14.395 1.00 89.81 139 SER A C 1
ATOM 1112 O O . SER A 1 139 ? 4.210 0.605 15.513 1.00 89.81 139 SER A O 1
ATOM 1114 N N . LYS A 1 140 ? 5.304 -0.195 13.725 1.00 89.62 140 LYS A N 1
ATOM 1115 C CA . LYS A 1 140 ? 6.660 0.069 14.229 1.00 89.62 140 LYS A CA 1
ATOM 1116 C C . LYS A 1 140 ? 7.216 1.417 13.779 1.00 89.62 140 LYS A C 1
ATOM 1118 O O . LYS A 1 140 ? 8.318 1.779 14.192 1.00 89.62 140 LYS A O 1
ATOM 1123 N N . LEU A 1 141 ? 6.510 2.143 12.913 1.00 86.38 141 LEU A N 1
ATOM 1124 C CA . LEU A 1 141 ? 6.988 3.425 12.418 1.00 86.38 141 LEU A CA 1
ATOM 1125 C C . LEU A 1 141 ? 6.743 4.547 13.436 1.00 86.38 141 LEU A C 1
ATOM 1127 O O . LEU A 1 141 ? 5.655 4.637 13.999 1.00 86.38 141 LEU A O 1
ATOM 1131 N N . PRO A 1 142 ? 7.714 5.461 13.625 1.00 82.50 142 PRO A N 1
ATOM 1132 C CA . PRO A 1 142 ? 7.552 6.603 14.524 1.00 82.50 142 PRO A CA 1
ATOM 1133 C C . PRO A 1 142 ? 6.539 7.629 13.995 1.00 82.50 142 PRO A C 1
ATOM 1135 O O . PRO A 1 142 ? 5.950 8.377 14.769 1.00 82.50 142 PRO A O 1
ATOM 1138 N N . ALA A 1 143 ? 6.346 7.673 12.676 1.00 82.69 143 ALA A N 1
ATOM 1139 C CA . ALA A 1 143 ? 5.352 8.489 12.000 1.00 82.69 143 ALA A CA 1
ATOM 1140 C C . ALA A 1 143 ? 4.852 7.734 10.765 1.00 82.69 143 ALA A C 1
ATOM 1142 O O . ALA A 1 143 ? 5.639 7.106 10.057 1.00 82.69 143 ALA A O 1
ATOM 1143 N N . ILE A 1 144 ? 3.547 7.802 10.508 1.00 82.81 144 ILE A N 1
ATOM 1144 C CA . ILE A 1 144 ? 2.895 7.116 9.391 1.00 82.81 144 ILE A CA 1
ATOM 1145 C C . ILE A 1 144 ? 2.147 8.164 8.577 1.00 82.81 144 ILE A C 1
ATOM 1147 O O . ILE A 1 144 ? 1.403 8.974 9.136 1.00 82.81 144 ILE A O 1
ATOM 1151 N N . SER A 1 145 ? 2.315 8.148 7.255 1.00 84.69 145 SER A N 1
ATOM 1152 C CA . SER A 1 145 ? 1.538 9.036 6.399 1.00 84.69 145 SER A CA 1
ATOM 1153 C C . SER A 1 145 ? 0.055 8.660 6.444 1.00 84.69 145 SER A C 1
ATOM 1155 O O . SER A 1 145 ? -0.339 7.489 6.428 1.00 84.69 145 SER A O 1
ATOM 1157 N N . LYS A 1 146 ? -0.798 9.682 6.476 1.00 87.62 146 LYS A N 1
ATOM 1158 C CA . LYS A 1 146 ? -2.251 9.516 6.534 1.00 87.62 146 LYS A CA 1
ATOM 1159 C C . LYS A 1 146 ? -2.788 8.648 5.392 1.00 87.62 146 LYS A C 1
ATOM 1161 O O . LYS A 1 146 ? -3.640 7.794 5.622 1.00 87.62 146 LYS A O 1
ATOM 1166 N N . GLY A 1 147 ? -2.267 8.840 4.178 1.00 86.69 147 GLY A N 1
ATOM 1167 C CA . GLY A 1 147 ? -2.662 8.065 3.001 1.00 86.69 147 GLY A CA 1
ATOM 1168 C C . GLY A 1 147 ? -2.360 6.573 3.147 1.00 86.69 147 GLY A C 1
ATOM 1169 O O . GLY A 1 147 ? -3.229 5.750 2.863 1.00 86.69 147 GLY A O 1
ATOM 1170 N N . VAL A 1 148 ? -1.171 6.223 3.654 1.00 90.25 148 VAL A N 1
ATOM 1171 C CA . VAL A 1 148 ? -0.777 4.828 3.922 1.00 90.25 148 VAL A CA 1
ATOM 1172 C C . VAL A 1 148 ? -1.706 4.197 4.947 1.00 90.25 148 VAL A C 1
ATOM 1174 O O . VAL A 1 148 ? -2.240 3.117 4.698 1.00 90.25 148 VAL A O 1
ATOM 1177 N N . LEU A 1 149 ? -1.937 4.882 6.069 1.00 91.25 149 LEU A N 1
ATOM 1178 C CA . LEU A 1 149 ? -2.783 4.364 7.141 1.00 91.25 149 LEU A CA 1
ATOM 1179 C C . LEU A 1 149 ? -4.222 4.132 6.659 1.00 91.25 149 LEU A C 1
ATOM 1181 O O . LEU A 1 149 ? -4.795 3.073 6.900 1.00 91.25 149 LEU A O 1
ATOM 1185 N N . GLN A 1 150 ? -4.792 5.093 5.929 1.00 89.50 150 GLN A N 1
ATOM 1186 C CA . GLN A 1 150 ? -6.149 4.983 5.391 1.00 89.50 150 GLN A CA 1
ATOM 1187 C C . GLN A 1 150 ? -6.289 3.863 4.363 1.00 89.50 150 GLN A C 1
ATOM 1189 O O . GLN A 1 150 ? -7.255 3.103 4.427 1.00 89.50 150 GLN A O 1
ATOM 1194 N N . ALA A 1 151 ? -5.347 3.757 3.422 1.00 90.44 151 ALA A N 1
ATOM 1195 C CA . ALA A 1 151 ? -5.371 2.699 2.421 1.00 90.44 151 ALA A CA 1
ATOM 1196 C C . ALA A 1 151 ? -5.255 1.324 3.093 1.00 90.44 151 ALA A C 1
ATOM 1198 O O . ALA A 1 151 ? -6.035 0.426 2.776 1.00 90.44 151 ALA A O 1
ATOM 1199 N N . TYR A 1 152 ? -4.354 1.190 4.076 1.00 92.69 152 TYR A N 1
ATOM 1200 C CA . TYR A 1 152 ? -4.161 -0.051 4.823 1.00 92.69 152 TYR A CA 1
ATOM 1201 C C . TYR A 1 152 ? -5.439 -0.464 5.551 1.00 92.69 152 TYR A C 1
ATOM 1203 O O . TYR A 1 152 ? -5.916 -1.575 5.347 1.00 92.69 152 TYR A O 1
ATOM 1211 N N . ILE A 1 153 ? -6.028 0.434 6.349 1.00 92.31 153 ILE A N 1
ATOM 1212 C CA . ILE A 1 153 ? -7.245 0.143 7.119 1.00 92.31 153 ILE A CA 1
ATOM 1213 C C . ILE A 1 153 ? -8.405 -0.198 6.177 1.00 92.31 153 ILE A C 1
ATOM 1215 O O . ILE A 1 153 ? -9.094 -1.194 6.387 1.00 92.31 153 ILE A O 1
ATOM 1219 N N . SER A 1 154 ? -8.601 0.585 5.110 1.00 89.44 154 SER A N 1
ATOM 1220 C CA . SER A 1 154 ? -9.660 0.327 4.127 1.00 89.44 154 SER A CA 1
ATOM 1221 C C . SER A 1 154 ? -9.481 -1.026 3.447 1.00 89.44 154 SER A C 1
ATOM 1223 O O . SER A 1 154 ? -10.458 -1.751 3.279 1.00 89.44 154 SER A O 1
ATOM 1225 N N . ARG A 1 155 ? -8.248 -1.404 3.081 1.00 90.56 155 ARG A N 1
ATOM 1226 C CA . ARG A 1 155 ? -7.994 -2.729 2.518 1.00 90.56 155 ARG A CA 1
ATOM 1227 C C . ARG A 1 155 ? -8.266 -3.799 3.558 1.00 90.56 155 ARG A C 1
ATOM 1229 O O . ARG A 1 155 ? -9.074 -4.664 3.265 1.00 90.56 155 ARG A O 1
ATOM 1236 N N . ALA A 1 156 ? -7.622 -3.724 4.719 1.00 92.62 156 ALA A N 1
ATOM 1237 C CA . ALA A 1 156 ? -7.565 -4.771 5.734 1.00 92.62 156 ALA A CA 1
ATOM 1238 C C . ALA A 1 156 ? -8.922 -5.120 6.375 1.00 92.62 156 ALA A C 1
ATOM 1240 O O . ALA A 1 156 ? -9.089 -6.232 6.870 1.00 92.62 156 ALA A O 1
ATOM 1241 N N . LEU A 1 157 ? -9.891 -4.199 6.350 1.00 90.75 157 LEU A N 1
ATOM 1242 C CA . LEU A 1 157 ? -11.241 -4.437 6.875 1.00 90.75 157 LEU A CA 1
ATOM 1243 C C . LEU A 1 157 ? -12.221 -5.036 5.845 1.00 90.75 157 LEU A C 1
ATOM 1245 O O . LEU A 1 157 ? -13.255 -5.562 6.253 1.00 90.75 157 LEU A O 1
ATOM 1249 N N . LYS A 1 158 ? -11.909 -5.001 4.538 1.00 85.44 158 LYS A N 1
ATOM 1250 C CA . LYS A 1 158 ? -12.795 -5.523 3.476 1.00 85.44 158 LYS A CA 1
ATOM 1251 C C . LYS A 1 158 ? -12.972 -7.035 3.542 1.00 85.44 158 LYS A C 1
ATOM 1253 O O . LYS A 1 158 ? -12.051 -7.761 3.893 1.00 85.44 158 LYS A O 1
ATOM 1258 N N . GLU A 1 159 ? -14.116 -7.524 3.074 1.00 78.62 159 GLU A N 1
ATOM 1259 C CA . GLU A 1 159 ? -14.357 -8.959 2.903 1.00 78.62 159 GLU A CA 1
ATOM 1260 C C . GLU A 1 159 ? -14.159 -9.436 1.454 1.00 78.62 159 GLU A C 1
ATOM 1262 O O . GLU A 1 159 ? -14.474 -8.693 0.522 1.00 78.62 159 GLU A O 1
ATOM 1267 N N . PRO A 1 160 ? -13.682 -10.680 1.249 1.00 76.19 160 PRO A N 1
ATOM 1268 C CA . PRO A 1 160 ? -13.100 -11.561 2.262 1.00 76.19 160 PRO A CA 1
ATOM 1269 C C . PRO A 1 160 ? -11.664 -11.129 2.617 1.00 76.19 160 PRO A C 1
ATOM 1271 O O . PRO A 1 160 ? -10.833 -10.903 1.737 1.00 76.19 160 PRO A O 1
ATOM 1274 N N . LEU A 1 161 ? -11.361 -11.066 3.914 1.00 81.94 161 LEU A N 1
ATOM 1275 C CA . LEU A 1 161 ? -10.003 -10.987 4.462 1.00 81.94 161 LEU A CA 1
ATOM 1276 C C . LEU A 1 161 ? -9.924 -11.761 5.775 1.00 81.94 161 LEU A C 1
ATOM 1278 O O . LEU A 1 161 ? -10.948 -12.123 6.350 1.00 81.94 161 LEU A O 1
ATOM 1282 N N . CYS A 1 162 ? -8.698 -12.009 6.232 1.00 88.69 162 CYS A N 1
ATOM 1283 C CA . CYS A 1 162 ? -8.430 -12.776 7.439 1.00 88.69 162 CYS A CA 1
ATOM 1284 C C . CYS A 1 162 ? -8.612 -11.979 8.731 1.00 88.69 162 CYS A C 1
ATOM 1286 O O . CYS A 1 162 ? -8.441 -10.755 8.774 1.00 88.69 162 CYS A O 1
ATOM 1288 N N . HIS A 1 163 ? -8.910 -12.728 9.788 1.00 91.12 163 HIS A N 1
ATOM 1289 C CA . HIS A 1 163 ? -9.163 -12.245 11.138 1.00 91.12 163 HIS A CA 1
ATOM 1290 C C . HIS A 1 163 ? -7.999 -11.407 11.678 1.00 91.12 163 HIS A C 1
ATOM 1292 O O . HIS A 1 163 ? -8.189 -10.252 12.051 1.00 91.12 163 HIS A O 1
ATOM 1298 N N . GLU A 1 164 ? -6.766 -11.897 11.568 1.00 91.75 164 GLU A N 1
ATOM 1299 C CA . GLU A 1 164 ? -5.583 -11.219 12.108 1.00 91.75 164 GLU A CA 1
ATOM 1300 C C . GLU A 1 164 ? -5.243 -9.921 11.357 1.00 91.75 164 GLU A C 1
ATOM 1302 O O . GLU A 1 164 ? -4.637 -9.002 11.916 1.00 91.75 164 GLU A O 1
ATOM 1307 N N . GLY A 1 165 ? -5.609 -9.834 10.074 1.00 92.31 165 GLY A N 1
ATOM 1308 C CA . GLY A 1 165 ? -5.486 -8.609 9.282 1.00 92.31 165 GLY A CA 1
ATOM 1309 C C . GLY A 1 165 ? -6.479 -7.541 9.744 1.00 92.31 165 GLY A C 1
ATOM 1310 O O . GLY A 1 165 ? -6.093 -6.386 9.957 1.00 92.31 165 GLY A O 1
ATOM 1311 N N . LYS A 1 166 ? -7.737 -7.944 9.971 1.00 92.50 166 LYS A N 1
ATOM 1312 C CA . LYS A 1 166 ? -8.795 -7.085 10.525 1.00 92.50 166 LYS A CA 1
ATOM 1313 C C . LYS A 1 166 ? -8.417 -6.581 11.918 1.00 92.50 166 LYS A C 1
ATOM 1315 O O . LYS A 1 166 ? -8.546 -5.388 12.194 1.00 92.50 166 LYS A O 1
ATOM 1320 N N . GLU A 1 167 ? -7.887 -7.453 12.774 1.00 92.69 167 GLU A N 1
ATOM 1321 C CA . GLU A 1 167 ? -7.466 -7.083 14.127 1.00 92.69 167 GLU A CA 1
ATOM 1322 C C . GLU A 1 167 ? -6.368 -6.012 14.111 1.00 92.69 167 GLU A C 1
ATOM 1324 O O . GLU A 1 167 ? -6.523 -4.947 14.715 1.00 92.69 167 GLU A O 1
ATOM 1329 N N . ARG A 1 168 ? -5.301 -6.222 13.327 1.00 93.19 168 ARG A N 1
ATOM 1330 C CA . ARG A 1 168 ? -4.228 -5.227 13.140 1.00 93.19 168 ARG A CA 1
ATOM 1331 C C . ARG A 1 168 ? -4.748 -3.893 12.617 1.00 93.19 168 ARG A C 1
ATOM 1333 O O . ARG A 1 168 ? -4.264 -2.839 13.027 1.00 93.19 168 ARG A O 1
ATOM 1340 N N . ALA A 1 169 ? -5.725 -3.920 11.715 1.00 94.00 169 ALA A N 1
ATOM 1341 C CA . ALA A 1 169 ? -6.345 -2.709 11.190 1.00 94.00 169 ALA A CA 1
ATOM 1342 C C . ALA A 1 169 ? -7.089 -1.916 12.260 1.00 94.00 169 ALA A C 1
ATOM 1344 O O . ALA A 1 169 ? -6.972 -0.694 12.283 1.00 94.00 169 ALA A O 1
ATOM 1345 N N . LEU A 1 170 ? -7.797 -2.581 13.173 1.00 93.19 170 LEU A N 1
ATOM 1346 C CA . LEU A 1 170 ? -8.475 -1.905 14.278 1.00 93.19 170 LEU A CA 1
ATOM 1347 C C . LEU A 1 170 ? -7.501 -1.342 15.316 1.00 93.19 170 LEU A C 1
ATOM 1349 O O . LEU A 1 170 ? -7.718 -0.230 15.802 1.00 93.19 170 LEU A O 1
ATOM 1353 N N . LEU A 1 171 ? -6.405 -2.052 15.605 1.00 92.56 171 LEU A N 1
ATOM 1354 C CA . LEU A 1 171 ? -5.320 -1.532 16.445 1.00 92.56 171 LEU A CA 1
ATOM 1355 C C . LEU A 1 171 ? -4.740 -0.242 15.844 1.00 92.56 171 LEU A C 1
ATOM 1357 O O . LEU A 1 171 ? -4.689 0.797 16.506 1.00 92.56 171 LEU A O 1
ATOM 1361 N N . LEU A 1 172 ? -4.373 -0.285 14.560 1.00 93.50 172 LEU A N 1
ATOM 1362 C CA . LEU A 1 172 ? -3.828 0.863 13.831 1.00 93.50 172 LEU A CA 1
ATOM 1363 C C . LEU A 1 172 ? -4.843 2.002 13.679 1.00 93.50 172 LEU A C 1
ATOM 1365 O O . LEU A 1 172 ? -4.473 3.172 13.759 1.00 93.50 172 LEU A O 1
ATOM 1369 N N . LEU A 1 173 ? -6.128 1.685 13.518 1.00 93.06 173 LEU A N 1
ATOM 1370 C CA . LEU A 1 173 ? -7.200 2.675 13.499 1.00 93.06 173 LEU A CA 1
ATOM 1371 C C . LEU A 1 173 ? -7.309 3.397 14.846 1.00 93.06 173 LEU A C 1
ATOM 1373 O O . LEU A 1 173 ? -7.349 4.625 14.869 1.00 93.06 173 LEU A O 1
ATOM 1377 N N . SER A 1 174 ? -7.296 2.666 15.965 1.00 91.50 174 SER A N 1
ATOM 1378 C CA . SER A 1 174 ? -7.314 3.274 17.302 1.00 91.50 174 SER A CA 1
ATOM 1379 C C . SER A 1 174 ? -6.093 4.162 17.543 1.00 91.50 174 SER A C 1
ATOM 1381 O O . SER A 1 174 ? -6.235 5.251 18.099 1.00 91.50 174 SER A O 1
ATOM 1383 N N . GLN A 1 175 ? -4.902 3.740 17.113 1.00 90.12 175 GLN A N 1
ATOM 1384 C CA . GLN A 1 175 ? -3.691 4.565 17.193 1.00 90.12 175 GLN A CA 1
ATOM 1385 C C . GLN A 1 175 ? -3.806 5.826 16.324 1.00 90.12 175 GLN A C 1
ATOM 1387 O O . GLN A 1 175 ? -3.466 6.926 16.767 1.00 90.12 175 GLN A O 1
ATOM 1392 N N . GLY A 1 176 ? -4.334 5.690 15.106 1.00 90.62 176 GLY A N 1
ATOM 1393 C CA . GLY A 1 176 ? -4.576 6.797 14.181 1.00 90.62 176 GLY A CA 1
ATOM 1394 C C . GLY A 1 176 ? -5.568 7.829 14.714 1.00 90.62 176 GLY A C 1
ATOM 1395 O O . GLY A 1 176 ? -5.379 9.026 14.509 1.00 90.62 176 GLY A O 1
ATOM 1396 N N . ILE A 1 177 ? -6.599 7.383 15.433 1.00 91.31 177 ILE A N 1
ATOM 1397 C CA . ILE A 1 177 ? -7.561 8.261 16.113 1.00 91.31 177 ILE A CA 1
ATOM 1398 C C . ILE A 1 177 ? -6.878 9.002 17.266 1.00 91.31 177 ILE A C 1
ATOM 1400 O O . ILE A 1 177 ? -6.959 10.226 17.340 1.00 91.31 177 ILE A O 1
ATOM 1404 N N . ASN A 1 178 ? -6.168 8.281 18.140 1.00 87.81 178 ASN A N 1
ATOM 1405 C CA . ASN A 1 178 ? -5.525 8.870 19.321 1.00 87.81 178 ASN A CA 1
ATOM 1406 C C . ASN A 1 178 ? -4.426 9.882 18.957 1.00 87.81 178 ASN A C 1
ATOM 1408 O O . ASN A 1 178 ? -4.204 10.843 19.687 1.00 87.81 178 ASN A O 1
ATOM 1412 N N . SER A 1 179 ? -3.759 9.683 17.819 1.00 87.69 179 SER A N 1
ATOM 1413 C CA . SER A 1 179 ? -2.746 10.601 17.280 1.00 87.69 179 SER A CA 1
ATOM 1414 C C . SER A 1 179 ? -3.321 11.738 16.424 1.00 87.69 179 SER A C 1
ATOM 1416 O O . SER A 1 179 ? -2.570 12.605 15.981 1.00 87.69 179 SER A O 1
ATOM 1418 N N . GLY A 1 180 ? -4.634 11.754 16.168 1.00 87.38 180 GLY A N 1
ATOM 1419 C CA . GLY A 1 180 ? -5.297 12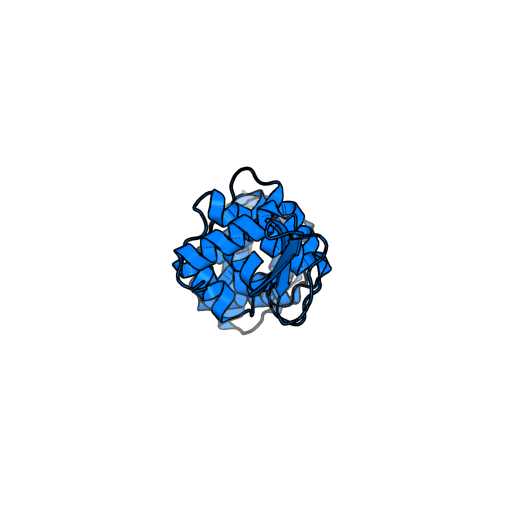.766 15.337 1.00 87.38 180 GLY A CA 1
ATOM 1420 C C . GLY A 1 180 ? -5.052 12.631 13.828 1.00 87.38 180 GLY A C 1
ATOM 1421 O O . GLY A 1 180 ? -5.477 13.496 13.063 1.00 87.38 180 GLY A O 1
ATOM 1422 N N . ILE A 1 181 ? -4.394 11.556 13.379 1.00 89.56 181 ILE A N 1
ATOM 1423 C CA . ILE A 1 181 ? -4.163 11.266 11.954 1.00 89.56 181 ILE A CA 1
ATOM 1424 C C . ILE A 1 181 ? -5.488 10.934 11.249 1.00 89.56 181 ILE A C 1
ATOM 1426 O O . ILE A 1 181 ? -5.700 11.348 10.104 1.00 89.56 181 ILE A O 1
ATOM 1430 N N . ILE A 1 182 ? -6.370 10.195 11.932 1.00 89.56 182 ILE A N 1
ATOM 1431 C CA . ILE A 1 182 ? -7.699 9.810 11.444 1.00 89.56 182 ILE A CA 1
ATOM 1432 C C . ILE A 1 182 ? -8.761 10.707 12.077 1.00 89.56 182 ILE A C 1
ATOM 1434 O O . ILE A 1 182 ? -8.915 10.747 13.297 1.00 89.56 182 ILE A O 1
ATOM 1438 N N . THR A 1 183 ? -9.524 11.404 11.237 1.00 89.12 183 THR A N 1
ATOM 1439 C CA . THR A 1 183 ? -10.619 12.275 11.683 1.00 89.12 183 THR A CA 1
ATOM 1440 C C . THR A 1 183 ? -11.934 11.510 11.835 1.00 89.12 183 THR A C 1
ATOM 1442 O O . THR A 1 183 ? -12.117 10.416 11.299 1.00 89.12 183 THR A O 1
ATOM 1445 N N . GLY A 1 184 ? -12.914 12.117 12.513 1.00 85.75 184 GLY A N 1
ATOM 1446 C CA . GLY A 1 184 ? -14.253 11.532 12.635 1.00 85.75 184 GLY A CA 1
ATOM 1447 C C . GLY A 1 184 ? -14.985 11.358 11.295 1.00 85.75 184 GLY A C 1
ATOM 1448 O O . GLY A 1 184 ? -15.751 10.412 11.124 1.00 85.75 184 GLY A O 1
ATOM 1449 N N . GLU A 1 185 ? -14.735 12.224 10.307 1.00 86.56 185 GLU A N 1
ATOM 1450 C CA . GLU A 1 185 ? -15.289 12.057 8.953 1.00 86.56 185 GLU A CA 1
ATOM 1451 C C . GLU A 1 185 ? -14.698 10.848 8.227 1.00 86.56 185 GLU A C 1
ATOM 1453 O O . GLU A 1 185 ? -15.382 10.167 7.464 1.00 86.56 185 GLU A O 1
ATOM 1458 N N . GLU A 1 186 ? -13.425 10.563 8.465 1.00 87.31 186 GLU A N 1
ATOM 1459 C CA . GLU A 1 186 ? -12.741 9.412 7.880 1.00 87.31 186 GLU A CA 1
ATOM 1460 C C . GLU A 1 186 ? -13.183 8.127 8.554 1.00 87.31 186 GLU A C 1
ATOM 1462 O O . GLU A 1 186 ? -13.457 7.141 7.873 1.00 87.31 186 GLU A O 1
ATOM 1467 N N . LEU A 1 187 ? -13.374 8.178 9.871 1.00 88.31 187 LEU A N 1
ATOM 1468 C CA . LEU A 1 187 ? -13.966 7.094 10.637 1.00 88.31 187 LEU A CA 1
ATOM 1469 C C . LEU A 1 187 ? -15.364 6.729 10.117 1.00 88.31 187 LEU A C 1
ATOM 1471 O O . LEU A 1 187 ? -15.665 5.552 9.933 1.00 88.31 187 LEU A O 1
ATOM 1475 N N . LYS A 1 188 ? -16.198 7.735 9.806 1.00 86.69 188 LYS A N 1
ATOM 1476 C CA . LYS A 1 188 ? -17.515 7.526 9.177 1.00 86.69 188 LYS A CA 1
ATOM 1477 C C . LYS A 1 188 ? -17.403 6.781 7.857 1.00 86.69 188 LYS A C 1
ATOM 1479 O O . LYS A 1 188 ? -18.184 5.870 7.622 1.00 86.69 188 LYS A O 1
ATOM 1484 N N . LYS A 1 189 ? -16.453 7.162 7.000 1.00 86.62 189 LYS A N 1
ATOM 1485 C CA . LYS A 1 189 ? -16.250 6.510 5.697 1.00 86.62 189 LYS A CA 1
ATOM 1486 C C . LYS A 1 189 ? -15.805 5.058 5.867 1.00 86.62 189 LYS A C 1
ATOM 1488 O O . LYS A 1 189 ? -16.385 4.178 5.245 1.00 86.62 189 LYS A O 1
ATOM 1493 N N . ILE A 1 190 ? -14.847 4.806 6.761 1.00 84.44 190 ILE A N 1
ATOM 1494 C CA . ILE A 1 190 ? -14.336 3.456 7.045 1.00 84.44 190 ILE A CA 1
ATOM 1495 C C . ILE A 1 190 ? -15.465 2.525 7.510 1.00 84.44 190 ILE A C 1
ATOM 1497 O O . ILE A 1 190 ? -15.571 1.403 7.018 1.00 84.44 190 ILE A O 1
ATOM 1501 N N . PHE A 1 191 ? -16.338 2.990 8.408 1.00 82.00 191 PHE A N 1
ATOM 1502 C CA . PHE A 1 191 ? -17.446 2.183 8.936 1.00 82.00 191 PHE A CA 1
ATOM 1503 C C . PHE A 1 191 ? -18.745 2.254 8.125 1.00 82.00 191 PHE A C 1
ATOM 1505 O O . PHE A 1 191 ? -19.673 1.497 8.391 1.00 82.00 191 PHE A O 1
ATOM 1512 N N . ALA A 1 192 ? -18.836 3.117 7.114 1.00 80.81 192 ALA A N 1
ATOM 1513 C CA . ALA A 1 192 ? -19.912 3.026 6.129 1.00 80.81 192 ALA A CA 1
ATOM 1514 C C . ALA A 1 192 ? -19.733 1.789 5.236 1.00 80.81 192 ALA A C 1
ATOM 1516 O O . ALA A 1 192 ? -20.712 1.171 4.829 1.00 80.81 192 ALA A O 1
ATOM 1517 N N . GLU A 1 193 ? -18.480 1.422 4.959 1.00 77.19 193 GLU A N 1
ATOM 1518 C CA . GLU A 1 193 ? -18.117 0.266 4.133 1.00 77.19 193 GLU A CA 1
ATOM 1519 C C . GLU A 1 193 ? -17.980 -1.034 4.945 1.00 77.19 193 GLU A C 1
ATOM 1521 O O . GLU A 1 193 ? -17.927 -2.112 4.361 1.00 77.19 193 GLU A O 1
ATOM 1526 N N . ASN A 1 194 ? -17.930 -0.949 6.281 1.00 80.38 194 ASN A N 1
ATOM 1527 C CA . ASN A 1 194 ? -17.666 -2.076 7.178 1.00 80.38 194 ASN A CA 1
ATOM 1528 C C . ASN A 1 194 ? -18.561 -2.002 8.424 1.00 80.38 194 ASN A C 1
ATOM 1530 O O . ASN A 1 194 ? -18.546 -1.006 9.147 1.00 80.38 194 ASN A O 1
ATOM 1534 N N . SER A 1 195 ? -19.318 -3.059 8.726 1.00 80.44 195 SER A N 1
ATOM 1535 C CA . SER A 1 195 ? -20.240 -3.082 9.867 1.00 80.44 195 SER A CA 1
ATOM 1536 C C . SER A 1 195 ? -19.501 -3.393 11.169 1.00 80.44 195 SER A C 1
ATOM 1538 O O . SER A 1 195 ? -19.384 -4.550 11.567 1.00 80.44 195 SER A O 1
ATOM 1540 N N . LEU A 1 196 ? -19.015 -2.356 11.854 1.00 84.12 196 LEU A N 1
ATOM 1541 C CA . LEU A 1 196 ? -18.452 -2.489 13.199 1.00 84.12 196 LEU A CA 1
ATOM 1542 C C . LEU A 1 196 ? -19.543 -2.349 14.268 1.00 84.12 196 LEU A C 1
ATOM 1544 O O . LEU A 1 196 ? -20.279 -1.361 14.305 1.00 84.12 196 LEU A O 1
ATOM 1548 N N . LYS A 1 197 ? -19.622 -3.324 15.169 1.00 85.69 197 LYS A N 1
ATOM 1549 C CA . LYS A 1 197 ? -20.492 -3.337 16.348 1.00 85.69 197 LYS A CA 1
ATOM 1550 C C . LYS A 1 197 ? -19.655 -3.593 17.597 1.00 85.69 197 LYS A C 1
ATOM 1552 O O . LYS A 1 197 ? -18.594 -4.206 17.529 1.00 85.69 197 LYS A O 1
ATOM 1557 N N . PHE A 1 198 ? -20.167 -3.164 18.747 1.00 85.88 198 PHE A N 1
ATOM 1558 C CA . PHE A 1 198 ? -19.572 -3.477 20.044 1.00 85.88 198 PHE A CA 1
ATOM 1559 C C . PHE A 1 198 ? -20.554 -4.258 20.899 1.00 85.88 198 PHE A C 1
ATOM 1561 O O . PHE A 1 198 ? -21.732 -3.908 20.981 1.00 85.88 198 PHE A O 1
ATOM 1568 N N . MET A 1 199 ? -20.052 -5.283 21.575 1.00 85.69 199 MET A N 1
ATOM 1569 C CA . MET A 1 199 ? -20.781 -6.011 22.602 1.00 85.69 199 MET A CA 1
ATOM 1570 C C . MET A 1 199 ? -20.232 -5.602 23.968 1.00 85.69 199 MET A C 1
ATOM 1572 O O . MET A 1 199 ? -19.066 -5.835 24.276 1.00 85.69 199 MET A O 1
ATOM 1576 N N . ILE A 1 200 ? -21.074 -4.962 24.782 1.00 85.44 200 ILE A N 1
ATOM 1577 C CA . ILE A 1 200 ? -20.707 -4.491 26.121 1.00 85.44 200 ILE A CA 1
ATOM 1578 C C . ILE A 1 200 ? -21.199 -5.511 27.144 1.00 85.44 200 ILE A C 1
ATOM 1580 O O . ILE A 1 200 ? -22.403 -5.647 27.364 1.00 85.44 200 ILE A O 1
ATOM 1584 N N . ILE A 1 201 ? -20.270 -6.200 27.800 1.00 85.62 201 ILE A N 1
ATOM 1585 C CA . ILE A 1 201 ? -20.573 -7.207 28.818 1.00 85.62 201 ILE A CA 1
ATOM 1586 C C . ILE A 1 201 ? -20.550 -6.533 30.190 1.00 85.62 201 ILE A C 1
ATOM 1588 O O . ILE A 1 201 ? -19.563 -5.896 30.573 1.00 85.62 201 ILE A O 1
ATOM 1592 N N . LYS A 1 202 ? -21.650 -6.663 30.941 1.00 88.31 202 LYS A N 1
ATOM 1593 C CA . LYS A 1 202 ? -21.810 -6.082 32.281 1.00 88.31 202 LYS A CA 1
ATOM 1594 C C . LYS A 1 202 ? -21.926 -7.163 33.351 1.00 88.31 202 LYS A C 1
ATOM 1596 O O . LYS A 1 202 ? -22.617 -8.157 33.153 1.00 88.31 202 LYS A O 1
ATOM 1601 N N . GLN A 1 203 ? -21.324 -6.924 34.514 1.00 88.06 203 GLN A N 1
ATOM 1602 C CA . GLN A 1 203 ? -21.497 -7.739 35.718 1.00 88.06 203 GLN A CA 1
ATOM 1603 C C . GLN A 1 203 ? -21.838 -6.824 36.894 1.00 88.06 203 GLN A C 1
ATOM 1605 O O . GLN A 1 203 ? -21.133 -5.849 37.148 1.00 88.06 203 GLN A O 1
ATOM 1610 N N . SER A 1 204 ? -22.937 -7.118 37.593 1.00 88.56 204 SER A N 1
ATOM 1611 C CA . SER A 1 204 ? -23.433 -6.304 38.717 1.00 88.56 204 SER A CA 1
ATOM 1612 C C . SER A 1 204 ? -23.604 -4.814 38.369 1.00 88.56 204 SER A C 1
ATOM 1614 O O . SER A 1 204 ? -23.280 -3.937 39.162 1.00 88.56 204 SER A O 1
ATOM 1616 N N . GLY A 1 205 ? -24.067 -4.520 37.148 1.00 83.88 205 GLY A N 1
ATOM 1617 C CA . GLY A 1 205 ? -24.269 -3.152 36.651 1.00 83.88 205 GLY A CA 1
ATOM 1618 C C . GLY A 1 205 ? -23.009 -2.444 36.134 1.00 83.88 205 GLY A C 1
ATOM 1619 O O . GLY A 1 205 ? -23.132 -1.410 35.480 1.00 83.88 205 GLY A O 1
ATOM 1620 N N . LEU A 1 206 ? -21.816 -3.010 36.342 1.00 82.81 206 LEU A N 1
ATOM 1621 C CA . LEU A 1 206 ? -20.540 -2.447 35.889 1.00 82.81 206 LEU A CA 1
ATOM 1622 C C . LEU A 1 206 ? -20.107 -3.054 34.552 1.00 82.81 206 LEU A C 1
ATOM 1624 O O . LEU A 1 206 ? -20.259 -4.257 34.341 1.00 82.81 206 LEU A O 1
ATOM 1628 N N . VAL A 1 207 ? -19.544 -2.236 33.657 1.00 83.38 207 VAL A N 1
ATOM 1629 C CA . VAL A 1 207 ? -18.935 -2.717 32.405 1.00 83.38 207 VAL A CA 1
ATOM 1630 C C . VAL A 1 207 ? -17.672 -3.50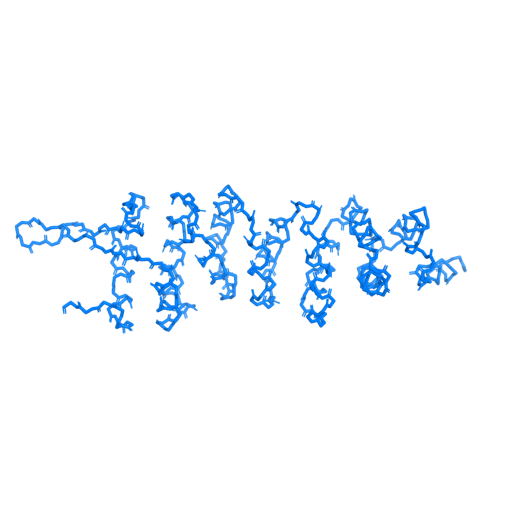4 32.744 1.00 83.38 207 VAL A C 1
ATOM 1632 O O . VAL A 1 207 ? -16.766 -2.972 33.382 1.00 83.38 207 VAL A O 1
ATOM 1635 N N . LYS A 1 208 ? -17.628 -4.772 32.334 1.00 85.94 208 LYS A N 1
ATOM 1636 C CA . LYS A 1 208 ? -16.474 -5.659 32.514 1.00 85.94 208 LYS A CA 1
ATOM 1637 C C . LYS A 1 208 ? -15.614 -5.745 31.268 1.00 85.94 208 LYS A C 1
ATOM 1639 O O . LYS A 1 208 ? -14.397 -5.769 31.386 1.00 85.94 208 LYS A O 1
ATOM 1644 N N . GLU A 1 209 ? -16.249 -5.791 30.104 1.00 86.19 209 GLU A N 1
ATOM 1645 C CA . GLU A 1 209 ? -15.573 -6.044 28.837 1.00 86.19 209 GLU A CA 1
ATOM 1646 C C . GLU A 1 209 ? -16.326 -5.353 27.697 1.00 86.19 209 GLU A C 1
ATOM 1648 O O . GLU A 1 209 ? -17.559 -5.257 27.718 1.00 86.19 209 GLU A O 1
ATOM 1653 N N . ILE A 1 210 ? -15.583 -4.867 26.704 1.00 87.12 210 ILE A N 1
ATOM 1654 C CA . ILE A 1 210 ? -16.131 -4.361 25.445 1.00 87.12 210 ILE A CA 1
ATOM 1655 C C . ILE A 1 210 ? -15.486 -5.169 24.328 1.00 87.12 210 ILE A C 1
ATOM 1657 O O . ILE A 1 210 ? -14.292 -5.022 24.066 1.00 87.12 210 ILE A O 1
ATOM 1661 N N . ARG A 1 211 ? -16.282 -6.006 23.666 1.00 87.50 211 ARG A N 1
ATOM 1662 C CA . ARG A 1 211 ? -15.837 -6.809 22.526 1.00 87.50 211 ARG A CA 1
ATOM 1663 C C . ARG A 1 211 ? -16.199 -6.145 21.219 1.00 87.50 211 ARG A C 1
ATOM 1665 O O . ARG A 1 211 ? -17.226 -5.468 21.130 1.00 87.50 211 ARG A O 1
ATOM 1672 N N . VAL A 1 212 ? -15.373 -6.371 20.208 1.00 88.19 212 VAL A N 1
ATOM 1673 C CA . VAL A 1 212 ? -15.581 -5.839 18.866 1.00 88.19 212 VAL A CA 1
ATOM 1674 C C . VAL A 1 212 ? -16.099 -6.942 17.958 1.00 88.19 212 VAL A C 1
ATOM 1676 O O . VAL A 1 212 ? -15.518 -8.019 17.878 1.00 88.19 212 VAL A O 1
ATOM 1679 N N . VAL A 1 213 ? -17.194 -6.653 17.264 1.00 87.69 213 VAL A N 1
ATOM 1680 C CA . VAL A 1 213 ? -17.775 -7.529 16.250 1.00 87.69 213 VAL A CA 1
ATOM 1681 C C . VAL A 1 213 ? -17.716 -6.795 14.922 1.00 87.69 213 VAL A C 1
ATOM 1683 O O . VAL A 1 213 ? -18.380 -5.772 14.750 1.00 87.69 213 VAL A O 1
ATOM 1686 N N . LEU A 1 214 ? -16.926 -7.298 13.981 1.00 87.50 214 LEU A N 1
ATOM 1687 C CA . LEU A 1 214 ? -16.774 -6.712 12.655 1.00 87.50 214 LEU A CA 1
ATOM 1688 C C . LEU A 1 214 ? -17.422 -7.625 11.618 1.00 87.50 214 LEU A C 1
ATOM 1690 O O . LEU A 1 214 ? -17.054 -8.786 11.496 1.00 87.50 214 LEU A O 1
ATOM 1694 N N . ASN A 1 215 ? -18.400 -7.102 10.879 1.00 84.06 215 ASN A N 1
ATOM 1695 C CA . ASN A 1 215 ? -19.165 -7.838 9.866 1.00 84.06 215 ASN A CA 1
ATOM 1696 C C . ASN A 1 215 ? -19.772 -9.160 10.384 1.00 84.06 215 ASN A C 1
ATOM 1698 O O . ASN A 1 215 ? -19.947 -10.120 9.644 1.00 84.06 215 ASN A O 1
ATOM 1702 N N . GLY A 1 216 ? -20.132 -9.203 11.671 1.00 82.50 216 GLY A N 1
ATOM 1703 C CA . GLY A 1 216 ? -20.700 -10.393 12.317 1.00 82.50 216 GLY A CA 1
ATOM 1704 C C . GLY A 1 216 ? -19.669 -11.364 12.901 1.00 82.50 216 GLY A C 1
ATOM 1705 O O . GLY A 1 216 ? -20.067 -12.318 13.561 1.00 82.50 216 GLY A O 1
ATOM 1706 N N . GLU A 1 217 ? -18.375 -11.100 12.725 1.00 85.56 217 GLU A N 1
ATOM 1707 C CA . GLU A 1 217 ? -17.275 -11.880 13.290 1.00 85.56 217 GLU A CA 1
ATOM 1708 C C . GLU A 1 217 ? -16.768 -11.240 14.590 1.00 85.56 217 GLU A C 1
ATOM 1710 O O . GLU A 1 217 ? -16.467 -10.044 14.627 1.00 85.56 217 GLU A O 1
ATOM 1715 N N . GLU A 1 218 ? -16.691 -12.020 15.670 1.00 87.44 218 GLU A N 1
ATOM 1716 C CA . GLU A 1 218 ? -16.112 -11.574 16.941 1.00 87.44 218 GLU A CA 1
ATOM 1717 C C . GLU A 1 218 ? -14.580 -11.575 16.848 1.00 87.44 218 GLU A C 1
ATOM 1719 O O . GLU A 1 218 ? -13.958 -12.578 16.491 1.00 87.44 218 GLU A O 1
ATOM 1724 N N . LEU A 1 219 ? -13.967 -10.434 17.161 1.00 86.44 219 LEU A N 1
ATOM 1725 C CA . LEU A 1 219 ? -12.516 -10.271 17.159 1.00 86.44 219 LEU A CA 1
ATOM 1726 C C . LEU A 1 219 ? -11.981 -10.463 18.579 1.00 86.44 219 LEU A C 1
ATOM 1728 O O . LEU A 1 219 ? -12.402 -9.761 19.501 1.00 86.44 219 LEU A O 1
ATOM 1732 N N . SER A 1 220 ? -11.083 -11.432 18.758 1.00 83.62 220 SER A N 1
ATOM 1733 C CA . SER A 1 220 ? -10.678 -11.934 20.075 1.00 83.62 220 SER A CA 1
ATOM 1734 C C . SER A 1 220 ? -9.394 -11.307 20.614 1.00 83.62 220 SER A C 1
ATOM 1736 O O . SER A 1 220 ? -9.215 -11.278 21.827 1.00 83.62 220 SER A O 1
ATOM 1738 N N . ASN A 1 221 ? -8.516 -10.780 19.756 1.00 85.25 221 ASN A N 1
ATOM 1739 C CA . ASN A 1 221 ? -7.237 -10.177 20.158 1.00 85.25 221 ASN A CA 1
ATOM 1740 C C . ASN A 1 221 ? -7.283 -8.640 20.166 1.00 85.25 221 ASN A C 1
ATOM 1742 O O . ASN A 1 221 ? -6.277 -7.978 19.910 1.00 85.25 221 ASN A O 1
ATOM 1746 N N . ILE A 1 222 ? -8.454 -8.056 20.434 1.00 87.44 222 ILE A N 1
ATOM 1747 C CA . ILE A 1 222 ? -8.603 -6.609 20.602 1.00 87.44 222 ILE A CA 1
ATOM 1748 C C . ILE A 1 222 ? -8.696 -6.278 22.088 1.00 87.44 222 ILE A C 1
ATOM 1750 O O . ILE A 1 222 ? -9.674 -6.618 22.756 1.00 87.44 222 ILE A O 1
ATOM 1754 N N . ASP A 1 223 ? -7.690 -5.565 22.591 1.00 87.50 223 ASP A N 1
ATOM 1755 C CA . ASP A 1 223 ? -7.666 -5.100 23.974 1.00 87.50 223 ASP A CA 1
ATOM 1756 C C . ASP A 1 223 ? -8.866 -4.196 24.291 1.00 87.50 223 ASP A C 1
ATOM 1758 O O . ASP A 1 223 ? -9.294 -3.365 23.485 1.00 87.50 223 ASP A O 1
ATOM 1762 N N . SER A 1 224 ? -9.370 -4.285 25.525 1.00 84.50 224 SER A N 1
ATOM 1763 C CA . SER A 1 224 ? -10.522 -3.487 25.976 1.00 84.50 224 SER A CA 1
ATOM 1764 C C . SER A 1 224 ? -10.301 -1.972 25.853 1.00 84.50 224 SER A C 1
ATOM 1766 O O . SER A 1 224 ? -11.259 -1.228 25.640 1.00 84.50 224 SER A O 1
ATOM 1768 N N . GLU A 1 225 ? -9.054 -1.500 25.959 1.00 88.25 225 GLU A N 1
ATOM 1769 C CA . GLU A 1 225 ? -8.711 -0.090 25.747 1.00 88.25 225 GLU A CA 1
ATOM 1770 C C . GLU A 1 225 ? -8.914 0.335 24.286 1.00 88.25 225 GLU A C 1
ATOM 1772 O O . GLU A 1 225 ? -9.502 1.385 24.022 1.00 88.25 225 GLU A O 1
ATOM 1777 N N . VAL A 1 226 ? -8.498 -0.505 23.336 1.00 89.69 226 VAL A N 1
ATOM 1778 C CA . VAL A 1 226 ? -8.703 -0.280 21.899 1.00 89.69 226 VAL A CA 1
ATOM 1779 C C . VAL A 1 226 ? -10.196 -0.259 21.594 1.00 89.69 226 VAL A C 1
ATOM 1781 O O . VAL A 1 226 ? -10.684 0.691 20.978 1.00 89.69 226 VAL A O 1
ATOM 1784 N N . SER A 1 227 ? -10.950 -1.238 22.103 1.00 89.56 227 SER A N 1
ATOM 1785 C CA . SER A 1 227 ? -12.411 -1.281 21.974 1.00 89.56 227 SER A CA 1
ATOM 1786 C C . SER A 1 227 ? -13.075 -0.008 22.504 1.00 89.56 227 SER A C 1
ATOM 1788 O O . SER A 1 227 ? -13.945 0.565 21.847 1.00 89.56 227 SER A O 1
ATOM 1790 N N . LEU A 1 228 ? -12.655 0.469 23.679 1.00 88.69 228 LEU A N 1
ATOM 1791 C CA . LEU A 1 228 ? -13.193 1.682 24.290 1.00 88.69 228 LEU A CA 1
ATOM 1792 C C . LEU A 1 228 ? -12.849 2.939 23.482 1.00 88.69 228 LEU A C 1
ATOM 1794 O O . LEU A 1 228 ? -13.709 3.807 23.320 1.00 88.69 228 LEU A O 1
ATOM 1798 N N . ASN A 1 229 ? -11.620 3.051 22.978 1.00 89.38 229 ASN A N 1
ATOM 1799 C CA . ASN A 1 229 ? -11.182 4.186 22.165 1.00 89.38 229 ASN A CA 1
ATOM 1800 C C . ASN A 1 229 ? -11.968 4.259 20.853 1.00 89.38 229 ASN A C 1
ATOM 1802 O O . ASN A 1 229 ? -12.481 5.324 20.503 1.00 89.38 229 ASN A O 1
ATOM 1806 N N . LEU A 1 230 ? -12.146 3.121 20.179 1.00 90.06 230 LEU A N 1
ATOM 1807 C CA . LEU A 1 230 ? -12.966 3.030 18.971 1.00 90.06 230 LEU A CA 1
ATOM 1808 C C . LEU A 1 230 ? -14.429 3.399 19.259 1.00 90.06 230 LEU A C 1
ATOM 1810 O O . LEU A 1 230 ? -15.005 4.216 18.540 1.00 90.06 230 LEU A O 1
ATOM 1814 N N . LEU A 1 231 ? -15.016 2.871 20.339 1.00 89.69 231 LEU A N 1
ATOM 1815 C CA . LEU A 1 231 ? -16.392 3.184 20.734 1.00 89.69 231 LEU A CA 1
ATOM 1816 C C . LEU A 1 231 ? -16.576 4.682 21.018 1.00 89.69 231 LEU A C 1
ATOM 1818 O O . LEU A 1 231 ? -17.497 5.300 20.481 1.00 89.69 231 LEU A O 1
ATOM 1822 N N . LYS A 1 232 ? -15.687 5.288 21.816 1.00 89.44 232 LYS A N 1
ATOM 1823 C CA . LYS A 1 232 ? -15.702 6.734 22.100 1.00 89.44 232 LYS A CA 1
ATOM 1824 C C . LYS A 1 232 ? -15.631 7.547 20.812 1.00 89.44 232 LYS A C 1
ATOM 1826 O O . LYS A 1 232 ? -16.444 8.446 20.616 1.00 89.44 232 LYS A O 1
ATOM 1831 N N . ALA A 1 233 ? -14.712 7.198 19.915 1.00 87.94 233 ALA A N 1
ATOM 1832 C CA . ALA A 1 233 ? -14.544 7.891 18.645 1.00 87.94 233 ALA A CA 1
ATOM 1833 C C . ALA A 1 233 ? -15.794 7.794 17.759 1.00 87.94 233 ALA A C 1
ATOM 1835 O O . ALA A 1 233 ? -16.184 8.780 17.129 1.00 87.94 233 ALA A O 1
ATOM 1836 N N . MET A 1 234 ? -16.466 6.640 17.745 1.00 87.38 234 MET A N 1
ATOM 1837 C CA . MET A 1 234 ? -17.714 6.449 17.003 1.00 87.38 234 MET A CA 1
ATOM 1838 C C . MET A 1 234 ? -18.878 7.255 17.586 1.00 87.38 234 MET A C 1
ATOM 1840 O O . MET A 1 234 ? -19.658 7.813 16.813 1.00 87.38 234 MET A O 1
ATOM 1844 N N . ILE A 1 235 ? -18.973 7.380 18.914 1.00 88.31 235 ILE A N 1
ATOM 1845 C CA . ILE A 1 235 ? -19.962 8.248 19.575 1.00 88.31 235 ILE A CA 1
ATOM 1846 C C . ILE A 1 235 ? -19.681 9.714 19.246 1.00 88.31 235 ILE A C 1
ATOM 1848 O O . ILE A 1 235 ? -20.567 10.418 18.767 1.00 88.31 235 ILE A O 1
ATOM 1852 N N . SER A 1 236 ? -18.442 10.174 19.439 1.00 86.69 236 SER A N 1
ATOM 1853 C CA . SER A 1 236 ? -18.043 11.561 19.161 1.00 86.69 236 SER A CA 1
ATOM 1854 C C . SER A 1 236 ? -18.225 11.939 17.692 1.00 86.69 236 SER A C 1
ATOM 1856 O O . SER A 1 236 ? -18.556 13.078 17.378 1.00 86.69 236 SER A O 1
ATOM 1858 N N . SER A 1 237 ? -18.060 10.976 16.786 1.00 84.62 237 SER A N 1
ATOM 1859 C CA . SER A 1 237 ? -18.310 11.171 15.358 1.00 84.62 237 SER A CA 1
ATOM 1860 C C . SER A 1 237 ? -19.801 11.103 15.004 1.00 84.62 237 SER A C 1
ATOM 1862 O O . SER A 1 237 ? -20.172 11.436 13.884 1.00 84.62 237 SER A O 1
ATOM 1864 N N . GLY A 1 238 ? -20.681 10.690 15.918 1.00 82.75 238 GLY A N 1
ATOM 1865 C CA . GLY A 1 238 ? -22.114 10.520 15.662 1.00 82.75 238 GLY A CA 1
ATOM 1866 C C . GLY A 1 238 ? -22.455 9.299 14.803 1.00 82.75 238 GLY A C 1
ATOM 1867 O O . GLY A 1 238 ? -23.522 9.267 14.194 1.00 82.75 238 GLY A O 1
ATOM 1868 N N . ILE A 1 239 ? -21.548 8.319 14.723 1.00 83.00 239 ILE A N 1
ATOM 1869 C CA . ILE A 1 239 ? -21.771 7.025 14.055 1.00 83.00 239 ILE A CA 1
ATOM 1870 C C . ILE A 1 239 ? -22.675 6.145 14.923 1.00 83.00 239 ILE A C 1
ATOM 1872 O O . ILE A 1 239 ? -23.582 5.491 14.418 1.00 83.00 239 ILE A O 1
ATOM 1876 N N . VAL A 1 240 ? -22.447 6.167 16.238 1.00 79.19 240 VAL A N 1
ATOM 1877 C CA . VAL A 1 240 ? -23.262 5.467 17.236 1.00 79.19 240 VAL A CA 1
ATOM 1878 C C . VAL A 1 240 ? -23.969 6.503 18.100 1.00 79.19 240 VAL A C 1
ATOM 1880 O O . VAL A 1 240 ? -23.350 7.461 18.559 1.00 79.19 240 VAL A O 1
ATOM 1883 N N . LYS A 1 241 ? -25.264 6.295 18.338 1.00 71.31 241 LYS A N 1
ATOM 1884 C CA . LYS A 1 241 ? -26.034 6.998 19.370 1.00 71.31 241 LYS A CA 1
ATOM 1885 C C . LYS A 1 241 ? -26.302 5.997 20.492 1.00 71.31 241 LYS A C 1
ATOM 1887 O O . LYS A 1 241 ? -26.777 4.902 20.200 1.00 71.31 241 LYS A O 1
ATOM 1892 N N . ILE A 1 242 ? -25.942 6.353 21.723 1.00 63.88 242 ILE A N 1
ATOM 1893 C CA . ILE A 1 242 ? -26.199 5.566 22.941 1.00 63.88 242 ILE A CA 1
ATOM 1894 C C . ILE A 1 242 ? -27.258 6.290 23.758 1.00 63.88 242 ILE A C 1
ATOM 1896 O O . ILE A 1 242 ? -27.166 7.537 23.816 1.00 63.88 242 ILE A O 1
#

Sequence (242 aa):
MLNLFMSRKCVSGDIFSDLNKLSKCIDYVSRNPKELYMLIRRAVYHASRTNNILSLMNAIGISISKSPEVTMDSVVKLLNELPKTYRDILLRAIELLVEKRKIIDFIVRNNYDVPKEVLEKLMDGLECIDIIVLGDLISKLPAISKGVLQAYISRALKEPLCHEGKERALLLLSQGINSGIITGEELKKIFAENSLKFMIIKQSGLVKEIRVVLNGEELSNIDSEVSLNLLKAMISSGIVKI

pLDDT: mean 86.92, std 10.15, range [32.22, 96.25]